Protein AF-A0A059WR50-F1 (afdb_monomer_lite)

pLDDT: mean 90.44, std 9.06, range [46.62, 98.38]

Sequence (202 aa):
MDWLGLARWARTEDEALDALVRYAPRFQESVAPVARSLKLPRSAEDLDVVQRVGGNATTDFGAPAGIIESDRRALSKNDLDAAVSQLRAAWAAFDEATRRVHGKALGPSGPRGGGRSLEKMANHVREADEGYTAAMGGKSKPAGAKWSIVQENFIAAARARNAGELPDVGPRGGERWPALFAMRRSAWHALDHAWELEDRSS

Radius of gyration: 16.92 Å; chains: 1; bounding box: 45×36×44 Å

Secondary structure (DSSP, 8-state):
--STT-----SSHHHHHHHHHHHHHHHHHHTHHHHTTPPPPSSGGG----------HHHHTT---PPPHHHHSPPPHHHHHHHHHHHHHHHHHHHHHHHHHTTSPPPPSSTT--PPPHHHHHHHHHHHHHHHHHHTTPPPPSTT--HHHHHHHHHHHHHHHHTT-S-SB-TTSPBPPPHHHHHHHHHHHHHHHHHHHHHTT-

Foldseek 3Di:
DQQQQQFWDDPDPQVRLVVSLVCQVVSCVLLVVLNVPPDGDNHSVSDDDPDDDDDDPCVVVVADDDDDPVLQAQDDPVVLVSLLSSLVSLLVLLVVLLVVCVPPDFAAPDDPRDDDDSVRLVLVLLVVLLVLLVLLVFDRDDPPDDSVSSSVSLSVSLVCQSVVVGDQADPVGDGGGRSSRSSSSSSNSSNVVSVSSVVRRD

Structure (mmCIF, N/CA/C/O backbone):
data_AF-A0A059WR50-F1
#
_entry.id   AF-A0A059WR50-F1
#
loop_
_atom_site.group_PDB
_atom_site.id
_atom_site.type_symbol
_atom_site.label_atom_id
_atom_site.label_alt_id
_atom_site.label_comp_id
_atom_site.label_asym_id
_atom_site.label_entity_id
_atom_site.label_seq_id
_atom_site.pdbx_PDB_ins_code
_atom_site.Cartn_x
_atom_site.Cartn_y
_atom_site.Cartn_z
_atom_site.occupancy
_atom_site.B_iso_or_equiv
_atom_site.auth_seq_id
_atom_site.auth_comp_id
_atom_site.auth_asym_id
_atom_site.auth_atom_id
_atom_site.pdbx_PDB_model_num
ATOM 1 N N . MET A 1 1 ? -4.439 -1.821 -12.921 1.00 61.75 1 MET A N 1
ATOM 2 C CA . MET A 1 1 ? -4.830 -2.739 -11.830 1.00 61.75 1 MET A CA 1
ATOM 3 C C . MET A 1 1 ? -5.821 -1.972 -10.990 1.00 61.75 1 MET A C 1
ATOM 5 O O . MET A 1 1 ? -5.480 -0.893 -10.514 1.00 61.75 1 MET A O 1
ATOM 9 N N . ASP A 1 2 ? -7.039 -2.482 -10.897 1.00 70.75 2 ASP A N 1
ATOM 10 C CA . ASP A 1 2 ? -8.182 -1.664 -10.480 1.00 70.75 2 ASP A CA 1
ATOM 11 C C . ASP A 1 2 ? -8.393 -1.679 -8.960 1.00 70.75 2 ASP A C 1
ATOM 13 O O . ASP A 1 2 ? -9.062 -0.807 -8.421 1.00 70.75 2 ASP A O 1
ATOM 17 N N . TRP A 1 3 ? -7.755 -2.625 -8.262 1.00 83.00 3 TRP A N 1
ATOM 18 C CA . TRP A 1 3 ? -7.867 -2.829 -6.816 1.00 83.00 3 TRP A CA 1
ATOM 19 C C . TRP A 1 3 ? -6.499 -2.767 -6.122 1.00 83.00 3 TRP A C 1
ATOM 21 O O . TRP A 1 3 ? -6.071 -3.711 -5.455 1.00 83.00 3 TRP A O 1
ATOM 31 N N . LEU A 1 4 ? -5.755 -1.677 -6.316 1.00 90.12 4 LEU A N 1
ATOM 32 C CA . LEU A 1 4 ? -4.416 -1.531 -5.744 1.00 90.12 4 LEU A CA 1
ATOM 33 C C . LEU A 1 4 ? -4.484 -1.497 -4.204 1.00 90.12 4 LEU A C 1
ATOM 35 O O . LEU A 1 4 ? -5.048 -0.582 -3.614 1.00 90.12 4 LEU A O 1
ATOM 39 N N . GLY A 1 5 ? -3.895 -2.508 -3.560 1.00 89.25 5 GLY A N 1
ATOM 40 C CA . GLY A 1 5 ? -3.871 -2.662 -2.100 1.00 89.25 5 GLY A CA 1
ATOM 41 C C . GLY A 1 5 ? -4.906 -3.640 -1.527 1.00 89.25 5 GLY A C 1
ATOM 42 O O . GLY A 1 5 ? -4.768 -4.034 -0.371 1.00 89.25 5 GLY A O 1
ATOM 43 N N . LEU A 1 6 ? -5.887 -4.102 -2.314 1.00 92.81 6 LEU A N 1
ATOM 44 C CA . LEU A 1 6 ? -6.799 -5.165 -1.879 1.00 92.81 6 LEU A CA 1
ATOM 45 C C . LEU A 1 6 ? -6.071 -6.516 -1.905 1.00 92.81 6 LEU A C 1
ATOM 47 O O . LEU A 1 6 ? -5.876 -7.113 -2.961 1.00 92.81 6 LEU A O 1
ATOM 51 N N . ALA A 1 7 ? -5.665 -6.997 -0.733 1.00 91.75 7 ALA A N 1
ATOM 52 C CA . ALA A 1 7 ? -5.112 -8.334 -0.552 1.00 91.75 7 ALA A CA 1
ATOM 53 C C . ALA A 1 7 ? -5.532 -8.900 0.806 1.00 91.75 7 ALA A C 1
ATOM 55 O O . ALA A 1 7 ? -5.674 -8.158 1.782 1.00 91.75 7 ALA A O 1
ATOM 56 N N . ARG A 1 8 ? -5.724 -10.219 0.873 1.00 92.81 8 ARG A N 1
ATOM 57 C CA . ARG A 1 8 ? -6.122 -10.930 2.089 1.00 92.81 8 ARG A CA 1
ATOM 58 C C . ARG A 1 8 ? -5.333 -12.215 2.244 1.00 92.81 8 ARG A C 1
ATOM 60 O O . ARG A 1 8 ? -5.004 -12.873 1.264 1.00 92.81 8 ARG A O 1
ATOM 67 N N . TRP A 1 9 ? -5.058 -12.550 3.497 1.00 90.81 9 TRP A N 1
ATOM 68 C CA . TRP A 1 9 ? -4.427 -13.799 3.890 1.00 90.81 9 TRP A CA 1
ATOM 69 C C . TRP A 1 9 ? -5.440 -14.708 4.583 1.00 90.81 9 TRP A C 1
ATOM 71 O O . TRP A 1 9 ? -6.294 -14.231 5.339 1.00 90.81 9 TRP A O 1
ATOM 81 N N . ALA A 1 10 ? -5.307 -16.007 4.338 1.00 91.56 10 ALA A N 1
ATOM 82 C CA . ALA A 1 10 ? -5.979 -17.074 5.061 1.00 91.56 10 ALA A CA 1
ATOM 83 C C . ALA A 1 10 ? -5.122 -18.351 5.020 1.00 91.56 10 ALA A C 1
ATOM 85 O O . ALA A 1 10 ? -4.024 -18.341 4.458 1.00 91.56 10 ALA A O 1
ATOM 86 N N . ARG A 1 11 ? -5.594 -19.447 5.631 1.00 89.38 11 ARG A N 1
ATOM 87 C CA . ARG A 1 11 ? -4.828 -20.705 5.680 1.00 89.38 11 ARG A CA 1
ATOM 88 C C . ARG A 1 11 ? -4.896 -21.483 4.373 1.00 89.38 11 ARG A C 1
ATOM 90 O O . ARG A 1 11 ? -3.998 -22.277 4.101 1.00 89.38 11 ARG A O 1
ATOM 97 N N . THR A 1 12 ? -5.951 -21.273 3.596 1.00 91.38 12 THR A N 1
ATOM 98 C CA . THR A 1 12 ? -6.169 -21.915 2.300 1.00 91.38 12 THR A CA 1
ATOM 99 C C . THR A 1 12 ? -6.454 -20.873 1.220 1.00 91.38 12 THR A C 1
ATOM 101 O O . THR A 1 12 ? -6.760 -19.717 1.520 1.00 91.38 12 THR A O 1
ATOM 104 N N . GLU A 1 13 ? -6.334 -21.282 -0.045 1.00 92.06 13 GLU A N 1
ATOM 105 C CA . GLU A 1 13 ? -6.675 -20.439 -1.198 1.00 92.06 13 GLU A CA 1
ATOM 106 C C . GLU A 1 13 ? -8.157 -20.037 -1.163 1.00 92.06 13 GLU A C 1
ATOM 108 O O . GLU A 1 13 ? -8.455 -18.846 -1.219 1.00 92.06 13 GLU A O 1
ATOM 113 N N . ASP A 1 14 ? -9.062 -20.997 -0.951 1.00 94.56 14 ASP A N 1
ATOM 114 C CA . ASP A 1 14 ? -10.510 -20.753 -0.877 1.00 94.56 14 ASP A CA 1
ATOM 115 C C . ASP A 1 14 ? -10.868 -19.747 0.226 1.00 94.56 14 ASP A C 1
ATOM 117 O O . ASP A 1 14 ? -11.564 -18.763 -0.017 1.00 94.56 14 ASP A O 1
ATOM 121 N N . GLU A 1 15 ? -10.306 -19.910 1.431 1.00 94.94 15 GLU A N 1
ATOM 122 C CA . GLU A 1 15 ? -10.539 -18.968 2.529 1.00 94.94 15 GLU A CA 1
ATOM 123 C C . GLU A 1 15 ? -9.993 -17.562 2.215 1.00 94.94 15 GLU A C 1
ATOM 125 O O . GLU A 1 15 ? -10.534 -16.558 2.695 1.00 94.94 15 GLU A O 1
ATOM 130 N N . ALA A 1 16 ? -8.906 -17.466 1.439 1.00 93.50 16 ALA A N 1
ATOM 131 C CA . ALA A 1 16 ? -8.320 -16.191 1.041 1.00 93.50 16 ALA A CA 1
ATOM 132 C C . ALA A 1 16 ? -9.189 -15.488 -0.012 1.00 93.50 16 ALA A C 1
ATOM 134 O O . ALA A 1 16 ? -9.390 -14.274 0.090 1.00 93.50 16 ALA A O 1
ATOM 135 N N . LEU A 1 17 ? -9.756 -16.236 -0.964 1.00 95.38 17 LEU A N 1
ATOM 136 C CA . LEU A 1 17 ? -10.732 -15.730 -1.934 1.00 95.38 17 LEU A CA 1
ATOM 137 C C . LEU A 1 17 ? -12.010 -15.253 -1.229 1.00 95.38 17 LEU A C 1
ATOM 139 O O . LEU A 1 17 ? -12.435 -14.114 -1.434 1.00 95.38 17 LEU A O 1
ATOM 143 N N . ASP A 1 18 ? -12.550 -16.039 -0.298 1.00 95.88 18 ASP A N 1
ATOM 144 C CA . ASP A 1 18 ? -13.700 -15.638 0.523 1.00 95.88 18 ASP A CA 1
ATOM 145 C C . ASP A 1 18 ? -13.407 -14.391 1.367 1.00 95.88 18 ASP A C 1
ATOM 147 O O . ASP A 1 18 ? -14.260 -13.519 1.567 1.00 95.88 18 ASP A O 1
ATOM 151 N N . ALA A 1 19 ? -12.190 -14.278 1.904 1.00 94.75 19 ALA A N 1
ATOM 152 C CA . ALA A 1 19 ? -11.768 -13.089 2.631 1.00 94.75 19 ALA A CA 1
ATOM 153 C C . ALA A 1 19 ? -11.675 -11.860 1.715 1.00 94.75 19 ALA A C 1
ATOM 155 O O . ALA A 1 19 ? -12.074 -10.776 2.145 1.00 94.75 19 ALA A O 1
ATOM 156 N N . LEU A 1 20 ? -11.181 -12.006 0.479 1.00 94.50 20 LEU A N 1
ATOM 157 C CA . LEU A 1 20 ? -11.144 -10.922 -0.509 1.00 94.50 20 LEU A CA 1
ATOM 158 C C . LEU A 1 20 ? -12.549 -10.396 -0.800 1.00 94.50 20 LEU A C 1
ATOM 160 O O . LEU A 1 20 ? -12.766 -9.189 -0.705 1.00 94.50 20 LEU A O 1
ATOM 164 N N . VAL A 1 21 ? -13.504 -11.289 -1.073 1.00 95.19 21 VAL A N 1
ATOM 165 C CA . VAL A 1 21 ? -14.909 -10.932 -1.330 1.00 95.19 21 VAL A CA 1
ATOM 166 C C . VAL A 1 21 ? -15.505 -10.181 -0.142 1.00 95.19 21 VAL A C 1
ATOM 168 O O . VAL A 1 21 ? -16.055 -9.093 -0.307 1.00 95.19 21 VAL A O 1
ATOM 171 N N . ARG A 1 22 ? -15.331 -10.703 1.080 1.00 95.06 22 ARG A N 1
ATOM 172 C CA . ARG A 1 22 ? -15.842 -10.059 2.303 1.00 95.06 22 ARG A CA 1
ATOM 173 C C . ARG A 1 22 ? -15.261 -8.668 2.546 1.00 95.06 22 ARG A C 1
ATOM 175 O O . ARG A 1 22 ? -15.964 -7.809 3.072 1.00 95.06 22 ARG A O 1
ATOM 182 N N . TYR A 1 23 ? -13.997 -8.440 2.194 1.00 93.81 23 TYR A N 1
ATOM 183 C CA . TYR A 1 23 ? -13.334 -7.147 2.391 1.00 93.81 23 TYR A CA 1
ATOM 184 C C . TYR A 1 23 ? -13.506 -6.179 1.217 1.00 93.81 23 TYR A C 1
ATOM 186 O O . TYR A 1 23 ? -13.206 -4.996 1.375 1.00 93.81 23 TYR A O 1
ATOM 194 N N . ALA A 1 24 ? -14.016 -6.629 0.069 1.00 92.44 24 ALA A N 1
ATOM 195 C CA . ALA A 1 24 ? -14.179 -5.788 -1.111 1.00 92.44 24 ALA A CA 1
ATOM 196 C C . ALA A 1 24 ? -15.062 -4.541 -0.855 1.00 92.44 24 ALA A C 1
ATOM 198 O O . ALA A 1 24 ? -14.634 -3.448 -1.240 1.00 92.44 24 ALA A O 1
ATOM 199 N N . PRO A 1 25 ? -16.213 -4.622 -0.145 1.00 92.44 25 PRO A N 1
ATOM 200 C CA . PRO A 1 25 ? -16.998 -3.434 0.208 1.00 92.44 25 PRO A CA 1
ATOM 201 C C . PRO A 1 25 ? -16.214 -2.438 1.064 1.00 92.44 25 PRO A C 1
ATOM 203 O O . PRO A 1 25 ? -16.169 -1.250 0.748 1.00 92.44 25 PRO A O 1
ATOM 206 N N . ARG A 1 26 ? -15.512 -2.934 2.091 1.00 93.38 26 ARG A N 1
ATOM 207 C CA . ARG A 1 26 ? -14.688 -2.104 2.981 1.00 93.38 26 ARG A CA 1
ATOM 208 C C . ARG A 1 26 ? -13.559 -1.412 2.217 1.00 93.38 26 ARG A C 1
ATOM 210 O O . ARG A 1 26 ? -13.317 -0.226 2.418 1.00 93.38 26 ARG A O 1
ATOM 217 N N . PHE A 1 27 ? -12.903 -2.126 1.301 1.00 93.56 27 PHE A N 1
ATOM 218 C CA . PHE A 1 27 ? -11.909 -1.548 0.400 1.00 93.56 27 PHE A CA 1
ATOM 219 C C . PHE A 1 27 ? -12.496 -0.416 -0.439 1.00 93.56 27 PHE A C 1
ATOM 221 O O . PHE A 1 27 ? -11.944 0.685 -0.446 1.00 93.56 27 PHE A O 1
ATOM 228 N N . GLN A 1 28 ? -13.633 -0.651 -1.098 1.00 91.81 28 GLN A N 1
ATOM 229 C CA . GLN A 1 28 ? -14.280 0.371 -1.917 1.00 91.81 28 GLN A CA 1
ATOM 230 C C . GLN A 1 28 ? -14.642 1.616 -1.107 1.00 91.81 28 GLN A C 1
ATOM 232 O O . GLN A 1 28 ? -14.482 2.721 -1.616 1.00 91.81 28 GLN A O 1
ATOM 237 N N . GLU A 1 29 ? -15.096 1.464 0.136 1.00 92.38 29 GLU A N 1
ATOM 238 C CA . GLU A 1 29 ? -15.361 2.593 1.031 1.00 92.38 29 GLU A CA 1
ATOM 239 C C . GLU A 1 29 ? -14.080 3.360 1.381 1.00 92.38 29 GLU A C 1
ATOM 241 O O . GLU A 1 29 ? -14.051 4.587 1.252 1.00 92.38 29 GLU A O 1
ATOM 246 N N . SER A 1 30 ? -13.003 2.655 1.752 1.00 93.38 30 SER A N 1
ATOM 247 C CA . SER A 1 30 ? -11.711 3.268 2.095 1.00 93.38 30 SER A CA 1
ATOM 248 C C . SER A 1 30 ? -11.114 4.075 0.937 1.00 93.38 30 SER A C 1
ATOM 250 O O . SER A 1 30 ? -10.554 5.147 1.158 1.00 93.38 30 SER A O 1
ATOM 252 N N . VAL A 1 31 ? -11.262 3.605 -0.305 1.00 90.62 31 VAL A N 1
ATOM 253 C CA . VAL A 1 31 ? -10.718 4.270 -1.505 1.00 90.62 31 VAL A CA 1
ATOM 254 C C . VAL A 1 31 ? -11.801 4.859 -2.418 1.00 90.62 31 VAL A C 1
ATOM 256 O O . VAL A 1 31 ? -11.582 5.081 -3.611 1.00 90.62 31 VAL A O 1
ATOM 259 N N . ALA A 1 32 ? -12.978 5.175 -1.869 1.00 85.69 32 ALA A N 1
ATOM 260 C CA . ALA A 1 32 ? -14.160 5.587 -2.631 1.00 85.69 32 ALA A CA 1
ATOM 261 C C . ALA A 1 32 ? -13.938 6.702 -3.676 1.00 85.69 32 ALA A C 1
ATOM 263 O O . ALA A 1 32 ? -14.540 6.606 -4.747 1.00 85.69 32 ALA A O 1
ATOM 264 N N . PRO A 1 33 ? -13.100 7.740 -3.460 1.00 82.31 33 PRO A N 1
ATOM 265 C CA . PRO A 1 33 ? -12.871 8.772 -4.477 1.00 82.31 33 PRO A CA 1
ATOM 266 C C . PRO A 1 33 ? -12.380 8.228 -5.825 1.00 82.31 33 PRO A C 1
ATOM 268 O O . PRO A 1 33 ? -12.634 8.845 -6.855 1.00 82.31 33 PRO A O 1
ATOM 271 N N . VAL A 1 34 ? -11.706 7.075 -5.819 1.00 85.62 34 VAL A N 1
ATOM 272 C CA . VAL A 1 34 ? -11.098 6.449 -7.003 1.00 85.62 34 VAL A CA 1
ATOM 273 C C . VAL A 1 34 ? -11.684 5.073 -7.333 1.00 85.62 34 VAL A C 1
ATOM 275 O O . VAL A 1 34 ? -11.435 4.560 -8.417 1.00 85.62 34 VAL A O 1
ATOM 278 N N . ALA A 1 35 ? -12.479 4.491 -6.429 1.00 78.56 35 ALA A N 1
ATOM 279 C CA . ALA A 1 35 ? -12.988 3.122 -6.536 1.00 78.56 35 ALA A CA 1
ATOM 280 C C . ALA A 1 35 ? -14.515 3.002 -6.699 1.00 78.56 35 ALA A C 1
ATOM 282 O O . ALA A 1 35 ? -15.038 1.895 -6.784 1.00 78.56 35 ALA A O 1
ATOM 283 N N . ARG A 1 36 ? -15.263 4.113 -6.753 1.00 75.69 36 ARG A N 1
ATOM 284 C CA . ARG A 1 36 ? -16.744 4.094 -6.826 1.00 75.69 36 ARG A CA 1
ATOM 285 C C . ARG A 1 36 ? -17.323 3.340 -8.024 1.00 75.69 36 ARG A C 1
ATOM 287 O O . ARG A 1 36 ? -18.448 2.861 -7.937 1.00 75.69 36 ARG A O 1
ATOM 294 N N . SER A 1 37 ? -16.598 3.283 -9.137 1.00 77.56 37 SER A N 1
ATOM 295 C CA . SER A 1 37 ? -17.023 2.584 -10.355 1.00 77.56 37 SER A CA 1
ATOM 296 C C . SER A 1 37 ? -16.589 1.119 -10.399 1.00 77.56 37 SER A C 1
ATOM 298 O O . SER A 1 37 ? -16.936 0.421 -11.354 1.00 77.56 37 SER A O 1
ATOM 300 N N . LEU A 1 38 ? -15.827 0.646 -9.407 1.00 79.56 38 LEU A N 1
ATOM 301 C CA . LEU A 1 38 ? -15.369 -0.735 -9.376 1.00 79.56 38 LEU A CA 1
ATOM 302 C C . LEU A 1 38 ? -16.547 -1.668 -9.132 1.00 79.56 38 LEU A C 1
ATOM 304 O O . LEU A 1 38 ? -17.383 -1.447 -8.257 1.00 79.56 38 LEU A O 1
ATOM 308 N N . LYS A 1 39 ? -16.596 -2.745 -9.912 1.00 85.31 39 LYS A N 1
ATOM 309 C CA . LYS A 1 39 ? -17.515 -3.846 -9.650 1.00 85.31 39 LYS A CA 1
ATOM 310 C C . LYS A 1 39 ? -16.875 -4.738 -8.602 1.00 85.31 39 LYS A C 1
ATOM 312 O O . LYS A 1 39 ? -15.804 -5.290 -8.842 1.00 85.31 39 LYS A O 1
ATOM 317 N N . LEU A 1 40 ? -17.518 -4.852 -7.447 1.00 85.81 40 LEU A N 1
ATOM 318 C CA . LEU A 1 40 ? -17.058 -5.759 -6.405 1.00 85.81 40 LEU A CA 1
ATOM 319 C C . LEU A 1 40 ? -17.464 -7.195 -6.736 1.00 85.81 40 LEU A C 1
ATOM 321 O O . LEU A 1 40 ? -18.597 -7.405 -7.186 1.00 85.81 40 LEU A O 1
ATOM 325 N N . PRO A 1 41 ? -16.577 -8.174 -6.495 1.00 89.62 41 PRO A N 1
ATOM 326 C CA . PRO A 1 41 ? -16.974 -9.573 -6.511 1.00 89.62 41 PRO A CA 1
ATOM 327 C C . PRO A 1 41 ? -18.020 -9.797 -5.410 1.00 89.62 41 PRO A C 1
ATOM 329 O O . PRO A 1 41 ? -17.923 -9.219 -4.324 1.00 89.62 41 PRO A O 1
ATOM 332 N N . ARG A 1 42 ? -19.040 -10.609 -5.690 1.00 90.50 42 ARG A N 1
ATOM 333 C CA . ARG A 1 42 ? -20.089 -10.963 -4.719 1.00 90.50 42 ARG A CA 1
ATOM 334 C C . ARG A 1 42 ? -19.844 -12.330 -4.091 1.00 90.50 42 ARG A C 1
ATOM 336 O O . ARG A 1 42 ? -20.411 -12.622 -3.043 1.00 90.50 42 ARG A O 1
ATOM 343 N N . SER A 1 43 ? -19.018 -13.143 -4.735 1.00 94.69 43 SER A N 1
ATOM 344 C CA . SER A 1 43 ? -18.706 -14.517 -4.366 1.00 94.69 43 SER A CA 1
ATOM 345 C C . SER A 1 43 ? -17.315 -14.902 -4.876 1.00 94.69 43 SER A C 1
ATOM 347 O O . SER A 1 43 ? -16.749 -14.194 -5.716 1.00 94.69 43 SER A O 1
ATOM 349 N N . ALA A 1 44 ? -16.737 -15.985 -4.350 1.00 93.12 44 ALA A N 1
ATOM 350 C CA . ALA A 1 44 ? -15.423 -16.455 -4.790 1.00 93.12 44 ALA A CA 1
ATOM 351 C C . ALA A 1 44 ? -15.455 -16.913 -6.259 1.00 93.12 44 ALA A C 1
ATOM 353 O O . ALA A 1 44 ? -14.464 -16.782 -6.968 1.00 93.12 44 ALA A O 1
ATOM 354 N N . GLU A 1 45 ? -16.615 -17.355 -6.742 1.00 92.94 45 GLU A N 1
ATOM 355 C CA . GLU A 1 45 ? -16.870 -17.744 -8.128 1.00 92.94 45 GLU A CA 1
ATOM 356 C C . GLU A 1 45 ? -16.826 -16.560 -9.110 1.00 92.94 45 GLU A C 1
ATOM 358 O O . GLU A 1 45 ? -16.661 -16.767 -10.311 1.00 92.94 45 GLU A O 1
ATOM 363 N N . ASP A 1 46 ? -16.945 -15.318 -8.622 1.00 92.44 46 ASP A N 1
ATOM 364 C CA . ASP A 1 46 ? -16.767 -14.111 -9.441 1.00 92.44 46 ASP A CA 1
ATOM 365 C C . ASP A 1 46 ? -15.278 -13.765 -9.666 1.00 92.44 46 ASP A C 1
ATOM 367 O O . ASP A 1 46 ? -14.968 -12.819 -10.397 1.00 92.44 46 ASP A O 1
ATOM 371 N N . LEU A 1 47 ? -14.354 -14.478 -9.011 1.00 93.06 47 LEU A N 1
ATOM 372 C CA . LEU A 1 47 ? -12.913 -14.244 -9.087 1.00 93.06 47 LEU A CA 1
ATOM 373 C C . LEU A 1 47 ? -12.239 -15.257 -10.016 1.00 93.06 47 LEU A C 1
ATOM 375 O O . LEU A 1 47 ? -12.459 -16.460 -9.919 1.00 93.06 47 LEU A O 1
ATOM 379 N N . ASP A 1 48 ? -11.344 -14.762 -10.870 1.00 92.31 48 ASP A N 1
ATOM 380 C CA . ASP A 1 48 ? -10.466 -15.596 -11.690 1.00 92.31 48 ASP A CA 1
ATOM 381 C C . ASP A 1 48 ? -9.030 -15.562 -11.145 1.00 92.31 48 ASP A C 1
ATOM 383 O O . ASP A 1 48 ? -8.426 -14.494 -10.979 1.00 92.31 48 ASP A O 1
ATOM 387 N N . VAL A 1 49 ? -8.467 -16.740 -10.865 1.00 92.38 49 VAL A N 1
ATOM 388 C CA . VAL A 1 49 ? -7.080 -16.881 -10.405 1.00 92.38 49 VAL A CA 1
ATOM 389 C C . VAL A 1 49 ? -6.152 -16.897 -11.616 1.00 92.38 49 VAL A C 1
ATOM 391 O O . VAL A 1 49 ? -5.787 -17.944 -12.146 1.00 92.38 49 VAL A O 1
ATOM 394 N N . VAL A 1 50 ? -5.707 -15.706 -12.014 1.00 92.00 50 VAL A N 1
ATOM 395 C CA . VAL A 1 50 ? -4.855 -15.517 -13.201 1.00 92.00 50 VAL A CA 1
ATOM 396 C C . VAL A 1 50 ? -3.391 -15.927 -12.999 1.00 92.00 50 VAL A C 1
ATOM 398 O O . VAL A 1 50 ? -2.670 -16.153 -13.969 1.00 92.00 50 VAL A O 1
ATOM 401 N N . GLN A 1 51 ? -2.915 -15.994 -11.751 1.00 91.25 51 GLN A N 1
ATOM 402 C CA . GLN A 1 51 ? -1.534 -16.356 -11.432 1.00 91.25 51 GLN A CA 1
ATOM 403 C C . GLN A 1 51 ? -1.411 -16.893 -10.001 1.00 91.25 51 GLN A C 1
ATOM 405 O O . GLN A 1 51 ? -2.016 -16.356 -9.076 1.00 91.25 51 GLN A O 1
ATOM 410 N N . ARG A 1 52 ? -0.553 -17.904 -9.811 1.00 91.75 52 ARG A N 1
ATOM 411 C CA . ARG A 1 52 ? -0.097 -18.385 -8.497 1.00 91.75 52 ARG A CA 1
ATOM 412 C C . ARG A 1 52 ? 1.406 -18.164 -8.369 1.00 91.75 52 ARG A C 1
ATOM 414 O O . ARG A 1 52 ? 2.152 -18.441 -9.307 1.00 91.75 52 ARG A O 1
ATOM 421 N N . VAL A 1 53 ? 1.849 -17.659 -7.222 1.00 91.38 53 VAL A N 1
ATOM 422 C CA . VAL A 1 53 ? 3.268 -17.424 -6.917 1.00 91.38 53 VAL A CA 1
ATOM 423 C C . VAL A 1 53 ? 3.598 -18.073 -5.581 1.00 91.38 53 VAL A C 1
ATOM 425 O O . VAL A 1 53 ? 2.778 -18.058 -4.666 1.00 91.38 53 VAL A O 1
ATOM 428 N N . GLY A 1 54 ? 4.793 -18.658 -5.478 1.00 89.75 54 GLY A N 1
ATOM 429 C CA . GLY A 1 54 ? 5.265 -19.269 -4.240 1.00 89.75 54 GLY A CA 1
ATOM 430 C C . GLY A 1 54 ? 5.327 -18.257 -3.096 1.00 89.75 54 GLY A C 1
ATOM 431 O O . GLY A 1 54 ? 5.835 -17.145 -3.261 1.00 89.75 54 GLY A O 1
ATOM 432 N N . GLY A 1 55 ? 4.807 -18.656 -1.936 1.00 87.06 55 GLY A N 1
ATOM 433 C CA . GLY A 1 55 ? 4.929 -17.891 -0.703 1.00 87.06 55 GLY A CA 1
ATOM 434 C C . GLY A 1 55 ? 6.362 -17.858 -0.165 1.00 87.06 55 GLY A C 1
ATOM 435 O O . GLY A 1 55 ? 7.250 -18.588 -0.608 1.00 87.06 55 GLY A O 1
ATOM 436 N N . ASN A 1 56 ? 6.586 -16.994 0.814 1.00 89.75 56 ASN A N 1
ATOM 437 C CA . ASN A 1 56 ? 7.801 -16.911 1.608 1.00 89.75 56 ASN A CA 1
ATOM 438 C C . ASN A 1 56 ? 7.445 -16.607 3.073 1.00 89.75 56 ASN A C 1
ATOM 440 O O . ASN A 1 56 ? 6.288 -16.363 3.407 1.00 89.75 56 ASN A O 1
ATOM 444 N N . ALA A 1 57 ? 8.452 -16.522 3.944 1.00 90.31 57 ALA A N 1
ATOM 445 C CA . ALA A 1 57 ? 8.222 -16.212 5.355 1.00 90.31 57 ALA A CA 1
ATOM 446 C C . ALA A 1 57 ? 7.392 -14.928 5.572 1.00 90.31 57 ALA A C 1
ATOM 448 O O . ALA A 1 57 ? 6.643 -14.836 6.533 1.00 90.31 57 ALA A O 1
ATOM 449 N N . THR A 1 58 ? 7.481 -13.927 4.686 1.00 88.69 58 THR A N 1
ATOM 450 C CA . THR A 1 58 ? 6.659 -12.707 4.775 1.00 88.69 58 THR A CA 1
ATOM 451 C C . THR A 1 58 ? 5.190 -12.959 4.417 1.00 88.69 58 THR A C 1
ATOM 453 O O . THR A 1 58 ? 4.315 -12.394 5.074 1.00 88.69 58 THR A O 1
ATOM 456 N N . THR A 1 59 ? 4.896 -13.819 3.437 1.00 87.19 59 THR A N 1
ATOM 457 C CA . THR A 1 59 ? 3.507 -14.220 3.148 1.00 87.19 59 THR A CA 1
ATOM 458 C C . THR A 1 59 ? 2.921 -15.103 4.241 1.00 87.19 59 THR A C 1
ATOM 460 O O . THR A 1 59 ? 1.719 -15.027 4.475 1.00 87.19 59 THR A O 1
ATOM 463 N N . ASP A 1 60 ? 3.745 -15.873 4.958 1.00 85.69 60 ASP A N 1
ATOM 464 C CA . ASP A 1 60 ? 3.299 -16.657 6.122 1.00 85.69 60 ASP A CA 1
ATOM 465 C C . ASP A 1 60 ? 2.815 -15.750 7.268 1.00 85.69 60 ASP A C 1
ATOM 467 O O . ASP A 1 60 ? 1.929 -16.125 8.033 1.00 85.69 60 ASP A O 1
ATOM 471 N N . PHE A 1 61 ? 3.344 -14.522 7.344 1.00 84.12 61 PHE A N 1
ATOM 472 C CA . PHE A 1 61 ? 2.856 -13.456 8.230 1.00 84.12 61 PHE A CA 1
ATOM 473 C C . PHE A 1 61 ? 1.697 -12.635 7.635 1.00 84.12 61 PHE A C 1
ATOM 475 O O . PHE A 1 61 ? 1.300 -11.628 8.218 1.00 84.12 61 PHE A O 1
ATOM 482 N N . GLY A 1 62 ? 1.153 -13.028 6.481 1.00 86.00 62 GLY A N 1
ATOM 483 C CA . GLY A 1 62 ? -0.006 -12.393 5.852 1.00 86.00 62 GLY A CA 1
ATOM 484 C C . GLY A 1 62 ? 0.285 -11.170 4.984 1.00 86.00 62 GLY A C 1
ATOM 485 O O . GLY A 1 62 ? -0.645 -10.573 4.446 1.00 86.00 62 GLY A O 1
ATOM 486 N N . ALA A 1 63 ? 1.554 -10.808 4.790 1.00 89.56 63 ALA A N 1
ATOM 487 C CA . ALA A 1 63 ? 1.937 -9.681 3.948 1.00 89.56 63 ALA A CA 1
ATOM 488 C C . ALA A 1 63 ? 2.187 -10.109 2.483 1.00 89.56 63 ALA A C 1
ATOM 490 O O . ALA A 1 63 ? 2.977 -11.025 2.240 1.00 89.56 63 ALA A O 1
ATOM 491 N N . PRO A 1 64 ? 1.600 -9.429 1.475 1.00 89.88 64 PRO A N 1
ATOM 492 C CA . PRO A 1 64 ? 1.773 -9.785 0.066 1.00 89.88 64 PRO A CA 1
ATOM 493 C C . PRO A 1 64 ? 3.191 -9.451 -0.428 1.00 89.88 64 PRO A C 1
ATOM 495 O O . PRO A 1 64 ? 3.477 -8.313 -0.805 1.00 89.88 64 PRO A O 1
ATOM 498 N N . ALA A 1 65 ? 4.081 -10.448 -0.432 1.00 89.75 65 ALA A N 1
ATOM 499 C CA . ALA A 1 65 ? 5.514 -10.261 -0.686 1.00 89.75 65 ALA A CA 1
ATOM 500 C C . ALA A 1 65 ? 6.030 -10.796 -2.033 1.00 89.75 65 ALA A C 1
ATOM 502 O O . ALA A 1 65 ? 7.139 -10.446 -2.428 1.00 89.75 65 ALA A O 1
ATOM 503 N N . GLY A 1 66 ? 5.273 -11.639 -2.738 1.00 90.75 66 GLY A N 1
ATOM 504 C CA . GLY A 1 66 ? 5.705 -12.175 -4.034 1.00 90.75 66 GLY A CA 1
ATOM 505 C C . GLY A 1 66 ? 5.553 -11.134 -5.139 1.00 90.75 66 GLY A C 1
ATOM 506 O O . GLY A 1 66 ? 4.449 -10.634 -5.307 1.00 90.75 66 GLY A O 1
ATOM 507 N N . ILE A 1 67 ? 6.621 -10.805 -5.874 1.00 91.94 67 ILE A N 1
ATOM 508 C CA . ILE A 1 67 ? 6.569 -9.959 -7.081 1.00 91.94 67 ILE A CA 1
ATOM 509 C C . ILE A 1 67 ? 5.975 -10.794 -8.219 1.00 91.94 67 ILE A C 1
ATOM 511 O O . ILE A 1 67 ? 6.514 -11.853 -8.544 1.00 91.94 67 ILE A O 1
ATOM 515 N N . ILE A 1 68 ? 4.877 -10.328 -8.814 1.00 90.75 68 ILE A N 1
ATOM 516 C CA . ILE A 1 68 ? 4.198 -11.025 -9.915 1.00 90.75 68 ILE A CA 1
ATOM 517 C C . ILE A 1 68 ? 4.650 -10.471 -11.268 1.00 90.75 68 ILE A C 1
ATOM 519 O O . ILE A 1 68 ? 5.201 -9.374 -11.346 1.00 90.75 68 ILE A O 1
ATOM 523 N N . GLU A 1 69 ? 4.410 -11.203 -12.355 1.00 89.88 69 GLU A N 1
ATOM 524 C CA . GLU A 1 69 ? 4.941 -10.823 -13.675 1.00 89.88 69 GLU A CA 1
ATOM 525 C C . GLU A 1 69 ? 4.409 -9.458 -14.132 1.00 89.88 69 GLU A C 1
ATOM 527 O O . GLU A 1 69 ? 5.144 -8.616 -14.647 1.00 89.88 69 GLU A O 1
ATOM 532 N N . SER A 1 70 ? 3.135 -9.175 -13.848 1.00 89.19 70 SER A N 1
ATOM 533 C CA . SER A 1 70 ? 2.543 -7.879 -14.170 1.00 89.19 70 SER A CA 1
ATOM 534 C C . SER A 1 70 ? 3.156 -6.709 -13.400 1.00 89.19 70 SER A C 1
ATOM 536 O O . SER A 1 70 ? 3.042 -5.585 -13.880 1.00 89.19 70 SER A O 1
ATOM 538 N N . ASP A 1 71 ? 3.804 -6.941 -12.249 1.00 93.38 71 ASP A N 1
ATOM 539 C CA . ASP A 1 71 ? 4.474 -5.876 -11.491 1.00 93.38 71 ASP A CA 1
ATOM 540 C C . ASP A 1 71 ? 5.708 -5.340 -12.222 1.00 93.38 71 ASP A C 1
ATOM 542 O O . ASP A 1 71 ? 6.082 -4.185 -12.022 1.00 93.38 71 ASP A O 1
ATOM 546 N N . ARG A 1 72 ? 6.356 -6.182 -13.037 1.00 92.44 72 ARG A N 1
ATOM 547 C CA . ARG A 1 72 ? 7.633 -5.885 -13.703 1.00 92.44 72 ARG A CA 1
ATOM 548 C C . ARG A 1 72 ? 7.468 -4.998 -14.932 1.00 92.44 72 ARG A C 1
ATOM 550 O O . ARG A 1 72 ? 8.432 -4.386 -15.382 1.00 92.44 72 ARG A O 1
ATOM 557 N N . ARG A 1 73 ? 6.256 -4.929 -15.481 1.00 90.94 73 ARG A N 1
ATOM 558 C CA . ARG A 1 73 ? 5.971 -4.160 -16.693 1.00 90.94 73 ARG A CA 1
ATOM 559 C C . ARG A 1 73 ? 5.903 -2.670 -16.379 1.00 90.94 73 ARG A C 1
ATOM 561 O O . ARG A 1 73 ? 5.215 -2.260 -15.447 1.00 90.94 73 ARG A O 1
ATOM 568 N N . ALA A 1 74 ? 6.568 -1.866 -17.206 1.00 93.69 74 ALA A N 1
ATOM 569 C CA . ALA A 1 74 ? 6.401 -0.422 -17.174 1.00 93.69 74 ALA A CA 1
ATOM 570 C C . ALA A 1 74 ? 4.945 -0.061 -17.499 1.00 93.69 74 ALA A C 1
ATOM 572 O O . ALA A 1 74 ? 4.364 -0.542 -18.475 1.00 93.69 74 ALA A O 1
ATOM 573 N N . LEU A 1 75 ? 4.355 0.782 -16.661 1.00 95.50 75 LEU A N 1
ATOM 574 C CA . LEU A 1 75 ? 3.015 1.313 -16.845 1.00 95.50 75 LEU A CA 1
ATOM 575 C C . LEU A 1 75 ? 3.032 2.455 -17.857 1.00 95.50 75 LEU A C 1
ATOM 577 O O . LEU A 1 75 ? 3.978 3.249 -17.900 1.00 95.50 75 LEU A O 1
ATOM 581 N N . SER A 1 76 ? 1.939 2.587 -18.610 1.00 96.12 76 SER A N 1
ATOM 582 C CA . SER A 1 76 ? 1.673 3.816 -19.355 1.00 96.12 76 SER A CA 1
ATOM 583 C C . SER A 1 76 ? 1.550 4.999 -18.386 1.00 96.12 76 SER A C 1
ATOM 585 O O . SER A 1 76 ? 1.272 4.826 -17.196 1.00 96.12 76 SER A O 1
ATOM 587 N N . LYS A 1 77 ? 1.711 6.229 -18.887 1.00 95.31 77 LYS A N 1
ATOM 588 C CA . LYS A 1 77 ? 1.535 7.431 -18.057 1.00 95.31 77 LYS A CA 1
ATOM 589 C C . LYS A 1 77 ? 0.163 7.451 -17.366 1.00 95.31 77 LYS A C 1
ATOM 591 O O . LYS A 1 77 ? 0.088 7.769 -16.183 1.00 95.31 77 LYS A O 1
ATOM 596 N N . ASN A 1 78 ? -0.897 7.090 -18.090 1.00 95.12 78 ASN A N 1
ATOM 597 C CA . ASN A 1 78 ? -2.261 7.090 -17.560 1.00 95.12 78 ASN A CA 1
ATOM 598 C C . ASN A 1 78 ? -2.441 6.024 -16.472 1.00 95.12 78 ASN A C 1
ATOM 600 O O . ASN A 1 78 ? -2.997 6.325 -15.418 1.00 95.12 78 ASN A O 1
ATOM 604 N N . ASP A 1 79 ? -1.917 4.814 -16.685 1.00 94.62 79 ASP A N 1
ATOM 605 C CA . ASP A 1 79 ? -2.006 3.735 -15.693 1.00 94.62 79 ASP A CA 1
ATOM 606 C C . ASP A 1 79 ? -1.192 4.050 -14.436 1.00 94.62 79 ASP A C 1
ATOM 608 O O . ASP A 1 79 ? -1.621 3.756 -13.320 1.00 94.62 79 ASP A O 1
ATOM 612 N N . LEU A 1 80 ? -0.029 4.686 -14.600 1.00 96.12 80 LEU A N 1
ATOM 613 C CA . LEU A 1 80 ? 0.795 5.143 -13.487 1.00 96.12 80 LEU A CA 1
ATOM 614 C C . LEU A 1 80 ? 0.091 6.243 -12.685 1.00 96.12 80 LEU A C 1
ATOM 616 O O . LEU A 1 80 ? 0.076 6.189 -11.458 1.00 96.12 80 LEU A O 1
ATOM 620 N N . ASP A 1 81 ? -0.516 7.225 -13.355 1.00 95.44 81 ASP A N 1
ATOM 621 C CA . ASP A 1 81 ? -1.272 8.292 -12.692 1.00 95.44 81 ASP A CA 1
ATOM 622 C C . ASP A 1 81 ? -2.503 7.732 -11.951 1.00 95.44 81 ASP A C 1
ATOM 624 O O . ASP A 1 81 ? -2.798 8.155 -10.827 1.00 95.44 81 ASP A O 1
ATOM 628 N N . ALA A 1 82 ? -3.172 6.723 -12.518 1.00 93.88 82 ALA A N 1
ATOM 629 C CA . ALA A 1 82 ? -4.256 6.002 -11.857 1.00 93.88 82 ALA A CA 1
ATOM 630 C C . ALA A 1 82 ? -3.765 5.216 -10.627 1.00 93.88 82 ALA A C 1
ATOM 632 O O . ALA A 1 82 ? -4.374 5.307 -9.560 1.00 93.88 82 ALA A O 1
ATOM 633 N N . ALA A 1 83 ? -2.641 4.499 -10.731 1.00 95.19 83 ALA A N 1
ATOM 634 C CA . ALA A 1 83 ? -2.041 3.769 -9.613 1.00 95.19 83 ALA A CA 1
ATOM 635 C C . ALA A 1 83 ? -1.605 4.708 -8.474 1.00 95.19 83 ALA A C 1
ATOM 637 O O . ALA A 1 83 ? -1.870 4.429 -7.305 1.00 95.19 83 ALA A O 1
ATOM 638 N N . VAL A 1 84 ? -1.009 5.859 -8.805 1.00 96.88 84 VAL A N 1
ATOM 639 C CA . VAL A 1 84 ? -0.654 6.900 -7.825 1.00 96.88 84 VAL A CA 1
ATOM 640 C C . VAL A 1 84 ? -1.902 7.463 -7.145 1.00 96.88 84 VAL A C 1
ATOM 642 O O . VAL A 1 84 ? -1.888 7.691 -5.937 1.00 96.88 84 VAL A O 1
ATOM 645 N N . SER A 1 85 ? -2.989 7.667 -7.890 1.00 95.81 85 SER A N 1
ATOM 646 C CA . SER A 1 85 ? -4.260 8.137 -7.325 1.00 95.81 85 SER A CA 1
ATOM 647 C C . SER A 1 85 ? -4.853 7.121 -6.339 1.00 95.81 85 SER A C 1
ATOM 649 O O . SER A 1 85 ? -5.296 7.510 -5.260 1.00 95.81 85 SER A O 1
ATOM 651 N N . GLN A 1 86 ? -4.786 5.823 -6.657 1.00 95.00 86 GLN A N 1
ATOM 652 C CA . GLN A 1 86 ? -5.194 4.746 -5.746 1.00 95.00 86 GLN A CA 1
ATOM 653 C C . GLN A 1 86 ? -4.323 4.666 -4.489 1.00 95.00 86 GLN A C 1
ATOM 655 O O . GLN A 1 86 ? -4.855 4.600 -3.383 1.00 95.00 86 GLN A O 1
ATOM 660 N N . LEU A 1 87 ? -2.999 4.759 -4.632 1.00 97.56 87 LEU A N 1
ATOM 661 C CA . LEU A 1 87 ? -2.081 4.779 -3.492 1.00 97.56 87 LEU A CA 1
ATOM 662 C C . LEU A 1 87 ? -2.361 5.961 -2.552 1.00 97.56 87 LEU A C 1
ATOM 664 O O . LEU A 1 87 ? -2.428 5.791 -1.337 1.00 97.56 87 LEU A O 1
ATOM 668 N N . ARG A 1 88 ? -2.591 7.157 -3.108 1.00 97.75 88 ARG A N 1
ATOM 669 C CA . ARG A 1 88 ? -2.959 8.336 -2.311 1.00 97.75 88 ARG A CA 1
ATOM 670 C C . ARG A 1 88 ? -4.273 8.140 -1.562 1.00 97.75 88 ARG A C 1
ATOM 672 O O . ARG A 1 88 ? -4.370 8.575 -0.420 1.00 97.75 88 ARG A O 1
ATOM 679 N N . ALA A 1 89 ? -5.261 7.490 -2.176 1.00 96.81 89 ALA A N 1
ATOM 680 C CA . ALA A 1 89 ? -6.519 7.175 -1.506 1.00 96.81 89 ALA A CA 1
ATOM 681 C C . ALA A 1 89 ? -6.311 6.192 -0.338 1.00 96.81 89 ALA A C 1
ATOM 683 O O . ALA A 1 89 ? -6.869 6.406 0.734 1.00 96.81 89 ALA A O 1
ATOM 684 N N . ALA A 1 90 ? -5.460 5.176 -0.509 1.00 97.56 90 ALA A N 1
ATOM 685 C CA . ALA A 1 90 ? -5.102 4.243 0.561 1.00 97.56 90 ALA A CA 1
ATOM 686 C C . ALA A 1 90 ? -4.407 4.946 1.742 1.00 97.56 90 ALA A C 1
ATOM 688 O O . ALA A 1 90 ? -4.787 4.741 2.895 1.00 97.56 90 ALA A O 1
ATOM 689 N N . TRP A 1 91 ? -3.441 5.832 1.476 1.00 98.31 91 TRP A N 1
ATOM 690 C CA . TRP A 1 91 ? -2.821 6.639 2.533 1.00 98.31 91 TRP A CA 1
ATOM 691 C C . TRP A 1 91 ? -3.809 7.596 3.206 1.00 98.31 91 TRP A C 1
ATOM 693 O O . TRP A 1 91 ? -3.786 7.727 4.425 1.00 98.31 91 TRP A O 1
ATOM 703 N N . ALA A 1 92 ? -4.706 8.226 2.443 1.00 97.75 92 ALA A N 1
ATOM 704 C CA . ALA A 1 92 ? -5.728 9.105 3.005 1.00 97.75 92 ALA A CA 1
ATOM 705 C C . ALA A 1 92 ? -6.702 8.347 3.924 1.00 97.75 92 ALA A C 1
ATOM 707 O O . ALA A 1 92 ? -7.116 8.889 4.947 1.00 97.75 92 ALA A O 1
ATOM 708 N N . ALA A 1 93 ? -7.035 7.092 3.602 1.00 97.19 93 ALA A N 1
ATOM 709 C CA . ALA A 1 93 ? -7.823 6.231 4.482 1.00 97.19 93 ALA A CA 1
ATOM 710 C C . ALA A 1 93 ? -7.097 5.961 5.811 1.00 97.19 93 ALA A C 1
ATOM 712 O O . ALA A 1 93 ? -7.711 6.032 6.874 1.00 97.19 93 ALA A O 1
ATOM 713 N N . PHE A 1 94 ? -5.783 5.722 5.767 1.00 97.75 94 PHE A N 1
ATOM 714 C CA . PHE A 1 94 ? -4.961 5.566 6.969 1.00 97.75 94 PHE A CA 1
ATOM 715 C C . PHE A 1 94 ? -4.874 6.849 7.810 1.00 97.75 94 PHE A C 1
ATOM 717 O O . PHE A 1 94 ? -5.019 6.796 9.036 1.00 97.75 94 PHE A O 1
ATOM 724 N N . ASP A 1 95 ? -4.686 8.004 7.170 1.00 97.25 95 ASP A N 1
ATOM 725 C CA . ASP A 1 95 ? -4.660 9.306 7.847 1.00 97.25 95 ASP A CA 1
ATOM 726 C C . ASP A 1 95 ? -6.011 9.602 8.523 1.00 97.25 95 ASP A C 1
ATOM 728 O O . ASP A 1 95 ? -6.067 10.049 9.673 1.00 97.25 95 ASP A O 1
ATOM 732 N N . GLU A 1 96 ? -7.115 9.297 7.836 1.00 96.50 96 GLU A N 1
ATOM 733 C CA . GLU A 1 96 ? -8.469 9.449 8.363 1.00 96.50 96 GLU A CA 1
ATOM 734 C C . GLU A 1 96 ? -8.734 8.517 9.548 1.00 96.50 96 GLU A C 1
ATOM 736 O O . GLU A 1 96 ? -9.248 8.968 10.576 1.00 96.50 96 GLU A O 1
ATOM 741 N N . ALA A 1 97 ? -8.348 7.243 9.438 1.00 95.69 97 ALA A N 1
ATOM 742 C CA . ALA A 1 97 ? -8.430 6.296 10.542 1.00 95.69 97 ALA A CA 1
ATOM 743 C C . ALA A 1 97 ? -7.648 6.838 11.743 1.00 95.69 97 ALA A C 1
ATOM 745 O O . ALA A 1 97 ? -8.239 7.055 12.797 1.00 95.69 97 ALA A O 1
ATOM 746 N N . THR A 1 98 ? -6.373 7.197 11.557 1.00 95.06 98 THR A N 1
ATOM 747 C CA . THR A 1 98 ? -5.501 7.777 12.595 1.00 95.06 98 THR A CA 1
ATOM 748 C C . THR A 1 98 ? -6.151 8.970 13.301 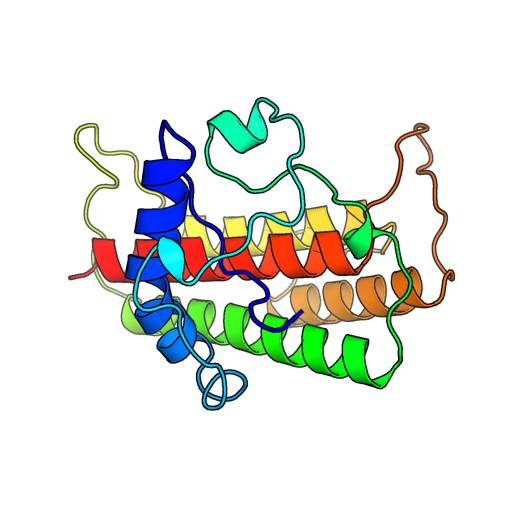1.00 95.06 98 THR A C 1
ATOM 750 O O . THR A 1 98 ? -6.152 9.046 14.533 1.00 95.06 98 THR A O 1
ATOM 753 N N . ARG A 1 99 ? -6.765 9.883 12.540 1.00 94.94 99 ARG A N 1
ATOM 754 C CA . ARG A 1 99 ? -7.470 11.057 13.071 1.00 94.94 99 ARG A CA 1
ATOM 755 C C . ARG A 1 99 ? -8.686 10.679 13.919 1.00 94.94 99 ARG A C 1
ATOM 757 O O . ARG A 1 99 ? -8.903 11.292 14.962 1.00 94.94 99 ARG A O 1
ATOM 764 N N . ARG A 1 100 ? -9.469 9.674 13.511 1.00 92.50 100 ARG A N 1
ATOM 765 C CA . ARG A 1 100 ? -10.664 9.201 14.243 1.00 92.50 100 ARG A CA 1
ATOM 766 C C . ARG A 1 100 ? -10.338 8.524 15.570 1.00 92.50 100 ARG A C 1
ATOM 768 O O . ARG A 1 100 ? -11.161 8.562 16.489 1.00 92.50 100 ARG A O 1
ATOM 775 N N . VAL A 1 101 ? -9.173 7.887 15.666 1.00 89.69 101 VAL A N 1
ATOM 776 C CA . VAL A 1 101 ? -8.701 7.216 16.890 1.00 89.69 101 VAL A CA 1
ATOM 777 C C . VAL A 1 101 ? -7.850 8.087 17.792 1.00 89.69 101 VAL A C 1
ATOM 779 O O . VAL A 1 101 ? -7.560 7.683 18.917 1.00 89.69 101 VAL A O 1
ATOM 782 N N . HIS A 1 102 ? -7.449 9.272 17.343 1.00 88.19 102 HIS A N 1
ATOM 783 C CA . HIS A 1 102 ? -6.621 10.159 18.142 1.00 88.19 102 HIS A CA 1
ATOM 784 C C . HIS A 1 102 ? -7.260 10.440 19.514 1.00 88.19 102 HIS A C 1
ATOM 786 O O . HIS A 1 102 ? -8.407 10.871 19.611 1.00 88.19 102 HIS A O 1
ATOM 792 N N . GLY A 1 103 ? -6.504 10.187 20.586 1.00 82.19 103 GLY A N 1
ATOM 793 C CA . GLY A 1 103 ? -6.969 10.346 21.968 1.00 82.19 103 GLY A CA 1
ATOM 794 C C . GLY A 1 103 ? -7.832 9.199 22.512 1.00 82.19 103 GLY A C 1
ATOM 795 O O . GLY A 1 103 ? -8.208 9.247 23.681 1.00 82.19 103 GLY A O 1
ATOM 796 N N . LYS A 1 104 ? -8.126 8.160 21.719 1.00 83.56 104 LYS A N 1
ATOM 797 C CA . LYS A 1 104 ? -8.822 6.953 22.186 1.00 83.56 104 LYS A CA 1
ATOM 798 C C . LYS A 1 104 ? -7.829 5.898 22.674 1.00 83.56 104 LYS A C 1
ATOM 800 O O . LYS A 1 104 ? -6.742 5.741 22.118 1.00 83.56 104 LYS A O 1
ATOM 805 N N . ALA A 1 105 ? -8.226 5.135 23.691 1.00 80.69 105 ALA A N 1
ATOM 806 C CA . ALA A 1 105 ? -7.525 3.906 24.043 1.00 80.69 105 ALA A CA 1
ATOM 807 C C . ALA A 1 105 ? -7.809 2.846 22.969 1.00 80.69 105 ALA A C 1
ATOM 809 O O . ALA A 1 105 ? -8.965 2.605 22.634 1.00 80.69 105 ALA A O 1
ATOM 810 N N . LEU A 1 106 ? -6.759 2.227 22.427 1.00 83.69 106 LEU A N 1
ATOM 811 C CA . LEU A 1 106 ? -6.906 1.112 21.493 1.00 83.69 106 LEU A CA 1
ATOM 812 C C . LEU A 1 106 ? -7.023 -0.196 22.271 1.00 83.69 106 LEU A C 1
ATOM 814 O O . LEU A 1 106 ? -6.208 -0.463 23.160 1.00 83.69 106 LEU A O 1
ATOM 818 N N . GLY A 1 107 ? -7.970 -1.043 21.877 1.00 78.62 107 GLY A N 1
ATOM 819 C CA . GLY A 1 107 ? -8.069 -2.412 22.364 1.00 78.62 107 GLY A CA 1
ATOM 820 C C . GLY A 1 107 ? -6.789 -3.223 22.092 1.00 78.62 107 GLY A C 1
ATOM 821 O O . GLY A 1 107 ? -5.970 -2.858 21.232 1.00 78.62 107 GLY A O 1
ATOM 822 N N . PRO A 1 108 ? -6.571 -4.328 22.825 1.00 73.06 108 PRO A N 1
ATOM 823 C CA . PRO A 1 108 ? -5.435 -5.217 22.598 1.00 73.06 108 PRO A CA 1
ATOM 824 C C . PRO A 1 108 ? -5.524 -5.878 21.213 1.00 73.06 108 PRO A C 1
ATOM 826 O O . PRO A 1 108 ? -6.604 -6.241 20.760 1.00 73.06 108 PRO A O 1
ATOM 829 N N . SER A 1 109 ? -4.388 -6.101 20.546 1.00 65.25 109 SER A N 1
ATOM 830 C CA . SER A 1 109 ? -4.327 -6.807 19.252 1.00 65.25 109 SER A CA 1
ATOM 831 C C . SER A 1 109 ? -4.423 -8.338 19.418 1.00 65.25 109 SER A C 1
ATOM 833 O O . SER A 1 109 ? -3.526 -9.083 19.015 1.00 65.25 109 SER A O 1
ATOM 835 N N . GLY A 1 110 ? -5.483 -8.811 20.079 1.00 61.19 110 GLY A N 1
ATOM 836 C CA . GLY A 1 110 ? -5.761 -10.230 20.317 1.00 61.19 110 GLY A CA 1
ATOM 837 C C . GLY A 1 110 ? -5.436 -10.745 21.733 1.00 61.19 110 GLY A C 1
ATOM 838 O O . GLY A 1 110 ? -5.040 -9.969 22.607 1.00 61.19 110 GLY A O 1
ATOM 839 N N . PRO A 1 111 ? -5.577 -12.070 21.972 1.00 46.62 111 PRO A N 1
ATOM 840 C CA . PRO A 1 111 ? -5.647 -12.683 23.311 1.00 46.62 111 PRO A CA 1
ATOM 841 C C . PRO A 1 111 ? -4.423 -12.474 24.206 1.00 46.62 111 PRO A C 1
ATOM 843 O O . PRO A 1 111 ? -4.501 -12.676 25.412 1.00 46.62 111 PRO A O 1
ATOM 846 N N . ARG A 1 112 ? -3.277 -12.115 23.619 1.00 49.56 112 ARG A N 1
ATOM 847 C CA . ARG A 1 112 ? -2.001 -11.967 24.332 1.00 49.56 112 ARG A CA 1
ATOM 848 C C . ARG A 1 112 ? -1.610 -10.519 24.619 1.00 49.56 112 ARG A C 1
ATOM 850 O O . ARG A 1 112 ? -0.539 -10.325 25.171 1.00 49.56 112 ARG A O 1
ATOM 857 N N . GLY A 1 113 ? -2.430 -9.530 24.240 1.00 54.66 113 GLY A N 1
ATOM 858 C CA . GLY A 1 113 ? -2.168 -8.113 24.519 1.00 54.66 113 GLY A CA 1
ATOM 859 C C . GLY A 1 113 ? -0.800 -7.636 24.014 1.00 54.66 113 GLY A C 1
ATOM 860 O O . GLY A 1 113 ? 0.162 -7.590 24.768 1.00 54.66 113 GLY A O 1
ATOM 861 N N . GLY A 1 114 ? -0.698 -7.265 22.735 1.00 59.06 114 GLY A N 1
ATOM 862 C CA . GLY A 1 114 ? 0.583 -6.854 22.130 1.00 59.06 114 GLY A CA 1
ATOM 863 C C . GLY A 1 114 ? 0.472 -5.755 21.076 1.00 59.06 114 GLY A C 1
ATOM 864 O O . GLY A 1 114 ? 1.387 -5.572 20.276 1.00 59.06 114 GLY A O 1
ATOM 865 N N . GLY A 1 115 ? -0.657 -5.047 21.042 1.00 67.88 115 GLY A N 1
ATOM 866 C CA . GLY A 1 115 ? -0.975 -4.138 19.946 1.00 67.88 115 GLY A CA 1
ATOM 867 C C . GLY A 1 115 ? -0.089 -2.913 19.968 1.00 67.88 115 GLY A C 1
ATOM 868 O O . GLY A 1 115 ? 0.149 -2.328 21.026 1.00 67.88 115 GLY A O 1
ATOM 869 N N . ARG A 1 116 ? 0.379 -2.488 18.792 1.00 79.00 116 ARG A N 1
ATOM 870 C CA . ARG A 1 116 ? 1.066 -1.199 18.668 1.00 79.00 116 ARG A CA 1
ATOM 871 C C . ARG A 1 116 ? 0.118 -0.080 19.121 1.00 79.00 116 ARG A C 1
ATOM 873 O O . ARG A 1 116 ? -1.093 -0.160 18.898 1.00 79.00 116 ARG A O 1
ATOM 880 N N . SER A 1 117 ? 0.663 0.942 19.782 1.00 88.06 117 SER A N 1
ATOM 881 C CA . SER A 1 117 ? -0.055 2.202 19.994 1.00 88.06 117 SER A CA 1
ATOM 882 C C . SER A 1 117 ? -0.280 2.900 18.652 1.00 88.06 117 SER A C 1
ATOM 884 O O . SER A 1 117 ? 0.436 2.613 17.691 1.00 88.06 117 SER A O 1
ATOM 886 N N . LEU A 1 118 ? -1.215 3.852 18.604 1.00 90.75 118 LEU A N 1
ATOM 887 C CA . LEU A 1 118 ? -1.452 4.685 17.421 1.00 90.75 118 LEU A CA 1
ATOM 888 C C . LEU A 1 118 ? -0.147 5.294 16.883 1.00 90.75 118 LEU A C 1
ATOM 890 O O . LEU A 1 118 ? 0.170 5.164 15.706 1.00 90.75 118 LEU A O 1
ATOM 894 N N . GLU A 1 119 ? 0.656 5.882 17.771 1.00 90.38 119 GLU A N 1
ATOM 895 C CA . GLU A 1 119 ? 1.950 6.473 17.419 1.00 90.38 119 GLU A CA 1
ATOM 896 C C . GLU A 1 119 ? 2.9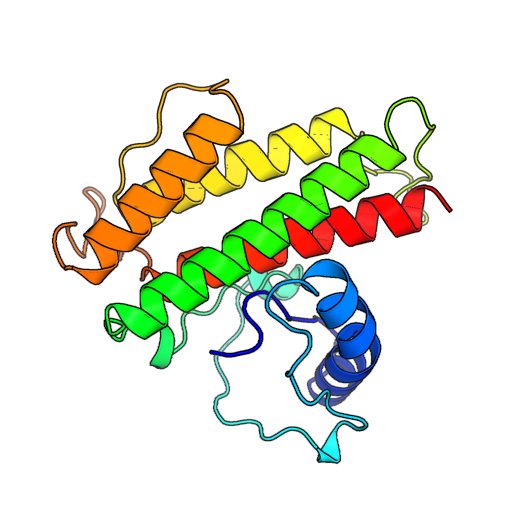28 5.437 16.843 1.00 90.38 119 GLU A C 1
ATOM 898 O O . GLU A 1 119 ? 3.572 5.682 15.823 1.00 90.38 119 GLU A O 1
ATOM 903 N N . LYS A 1 120 ? 3.014 4.245 17.451 1.00 90.38 120 LYS A N 1
ATOM 904 C CA . LYS A 1 120 ? 3.869 3.162 16.942 1.00 90.38 120 LYS A CA 1
ATOM 905 C C . LYS A 1 120 ? 3.404 2.659 15.573 1.00 90.38 120 LYS A C 1
ATOM 907 O O . LYS A 1 120 ? 4.246 2.252 14.782 1.00 90.38 120 LYS A O 1
ATOM 912 N N . MET A 1 121 ? 2.103 2.672 15.286 1.00 91.88 121 MET A N 1
ATOM 913 C CA . MET A 1 121 ? 1.557 2.296 13.975 1.00 91.88 121 MET A CA 1
ATOM 914 C C . MET A 1 121 ? 1.864 3.351 12.917 1.00 91.88 121 MET A C 1
ATOM 916 O O . MET A 1 121 ? 2.389 3.007 11.863 1.00 91.88 121 MET A O 1
ATOM 920 N N . ALA A 1 122 ? 1.625 4.627 13.224 1.00 93.50 122 ALA A N 1
ATOM 921 C CA . ALA A 1 122 ? 1.939 5.737 12.327 1.00 93.50 122 ALA A CA 1
ATOM 922 C C . ALA A 1 122 ? 3.434 5.779 11.973 1.00 93.50 122 ALA A C 1
ATOM 924 O O . ALA A 1 122 ? 3.795 5.874 10.800 1.00 93.50 122 ALA A O 1
ATOM 925 N N . ASN A 1 123 ? 4.313 5.620 12.970 1.00 93.06 123 ASN A N 1
ATOM 926 C CA . ASN A 1 123 ? 5.753 5.529 12.730 1.00 93.06 123 ASN A CA 1
ATOM 927 C C . ASN A 1 123 ? 6.126 4.290 11.910 1.00 93.06 123 ASN A C 1
ATOM 929 O O . ASN A 1 123 ? 6.957 4.395 11.014 1.00 93.06 123 ASN A O 1
ATOM 933 N N . HIS A 1 124 ? 5.489 3.145 12.163 1.00 94.06 124 HIS A N 1
ATOM 934 C CA . HIS A 1 124 ? 5.756 1.919 11.418 1.00 94.06 124 HIS A CA 1
ATOM 935 C C . HIS A 1 124 ? 5.386 2.029 9.931 1.00 94.06 124 HIS A C 1
ATOM 937 O O . HIS A 1 124 ? 6.184 1.614 9.093 1.00 94.06 124 HIS A O 1
ATOM 943 N N . VAL A 1 125 ? 4.226 2.605 9.592 1.00 95.81 125 VAL A N 1
ATOM 944 C CA . VAL A 1 125 ? 3.831 2.851 8.190 1.00 95.81 125 VAL A CA 1
ATOM 945 C C . VAL A 1 125 ? 4.817 3.807 7.520 1.00 95.81 125 VAL A C 1
ATOM 947 O O . VAL A 1 125 ? 5.321 3.519 6.436 1.00 95.81 125 VAL A O 1
ATOM 950 N N . ARG A 1 126 ? 5.174 4.903 8.200 1.00 95.56 126 ARG A N 1
ATOM 951 C CA . ARG A 1 126 ? 6.153 5.875 7.697 1.00 95.56 126 ARG A CA 1
ATOM 952 C C . ARG A 1 126 ? 7.510 5.229 7.393 1.00 95.56 126 ARG A C 1
ATOM 954 O O . ARG A 1 126 ? 8.048 5.413 6.305 1.00 95.56 126 ARG A O 1
ATOM 961 N N . GLU A 1 127 ? 8.067 4.486 8.345 1.00 94.69 127 GLU A N 1
ATOM 962 C CA . GLU A 1 127 ? 9.376 3.832 8.205 1.00 94.69 127 GLU A CA 1
ATOM 963 C C . GLU A 1 127 ? 9.359 2.725 7.146 1.00 94.69 127 GLU A C 1
ATOM 965 O O . GLU A 1 127 ? 10.342 2.538 6.424 1.00 94.69 127 GLU A O 1
ATOM 970 N N . ALA A 1 128 ? 8.240 2.008 7.017 1.00 95.31 128 ALA A N 1
ATOM 971 C CA . ALA A 1 128 ? 8.067 1.014 5.969 1.00 95.31 128 ALA A CA 1
ATOM 972 C C . ALA A 1 128 ? 8.128 1.657 4.578 1.00 95.31 128 ALA A C 1
ATOM 974 O O . ALA A 1 128 ? 8.891 1.185 3.737 1.00 95.31 128 ALA A O 1
ATOM 975 N N . ASP A 1 129 ? 7.424 2.768 4.355 1.00 96.81 129 ASP A N 1
ATOM 976 C CA . ASP A 1 129 ? 7.428 3.478 3.070 1.00 96.81 129 ASP A CA 1
ATOM 977 C C . ASP A 1 129 ? 8.782 4.125 2.736 1.00 96.81 129 ASP A C 1
ATOM 979 O O . ASP A 1 129 ? 9.198 4.144 1.571 1.00 96.81 129 ASP A O 1
ATOM 983 N N . GLU A 1 130 ? 9.531 4.588 3.741 1.00 96.00 130 GLU A N 1
ATOM 984 C CA . GLU A 1 130 ? 10.938 4.979 3.569 1.00 96.00 130 GLU A CA 1
ATOM 985 C C . GLU A 1 130 ? 11.784 3.783 3.094 1.00 96.00 130 GLU A C 1
ATOM 987 O O . GLU A 1 130 ? 12.574 3.904 2.149 1.00 96.00 130 GLU A O 1
ATOM 992 N N . GLY A 1 131 ? 11.582 2.609 3.698 1.00 95.19 131 GLY A N 1
ATOM 993 C CA . GLY A 1 131 ? 12.218 1.357 3.292 1.00 95.19 131 GLY A CA 1
ATOM 994 C C . GLY A 1 131 ? 11.832 0.916 1.877 1.00 95.19 131 GLY A C 1
ATOM 995 O O . GLY A 1 131 ? 12.700 0.526 1.095 1.00 95.19 131 GLY A O 1
ATOM 996 N N . TYR A 1 132 ? 10.557 1.029 1.505 1.00 96.69 132 TYR A N 1
ATOM 997 C CA . TYR A 1 132 ? 10.052 0.691 0.171 1.00 96.69 132 TYR A CA 1
ATOM 998 C C . TYR A 1 132 ? 10.591 1.647 -0.899 1.00 96.69 132 TYR A C 1
ATOM 1000 O O . TYR A 1 132 ? 10.983 1.209 -1.982 1.00 96.69 132 TYR A O 1
ATOM 1008 N N . THR A 1 133 ? 10.718 2.936 -0.571 1.00 96.94 133 THR A N 1
ATOM 1009 C CA . THR A 1 133 ? 11.393 3.929 -1.420 1.00 96.94 133 THR A CA 1
AT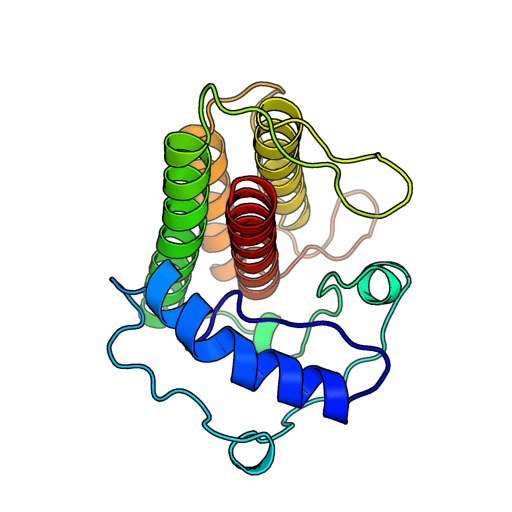OM 1010 C C . THR A 1 133 ? 12.831 3.501 -1.714 1.00 96.94 133 THR A C 1
ATOM 1012 O O . THR A 1 133 ? 13.251 3.455 -2.875 1.00 96.94 133 THR A O 1
ATOM 1015 N N . ALA A 1 134 ? 13.577 3.107 -0.678 1.00 94.69 134 ALA A N 1
ATOM 1016 C CA . ALA A 1 134 ? 14.935 2.598 -0.833 1.00 94.69 134 ALA A CA 1
ATOM 1017 C C . ALA A 1 134 ? 14.982 1.261 -1.598 1.00 94.69 134 ALA A C 1
ATOM 1019 O O . ALA A 1 134 ? 15.934 1.020 -2.347 1.00 94.69 134 ALA A O 1
ATOM 1020 N N . ALA A 1 135 ? 13.971 0.398 -1.451 1.00 95.69 135 ALA A N 1
ATOM 1021 C CA . ALA A 1 135 ? 13.867 -0.880 -2.155 1.00 95.69 135 ALA A CA 1
ATOM 1022 C C . ALA A 1 135 ? 13.668 -0.714 -3.672 1.00 95.69 135 ALA A C 1
ATOM 1024 O O . ALA A 1 135 ? 14.208 -1.515 -4.433 1.00 95.69 135 ALA A O 1
ATOM 1025 N N . MET A 1 136 ? 13.003 0.357 -4.122 1.00 96.81 136 MET A N 1
ATOM 1026 C CA . MET A 1 136 ? 12.937 0.752 -5.542 1.00 96.81 136 MET A CA 1
ATOM 1027 C C . MET A 1 136 ? 14.253 1.351 -6.076 1.00 96.81 136 MET A C 1
ATOM 1029 O O . MET A 1 136 ? 14.422 1.505 -7.285 1.00 96.81 136 MET A O 1
ATOM 1033 N N . GLY A 1 137 ? 15.192 1.693 -5.186 1.00 95.56 137 GLY A N 1
ATOM 1034 C CA . GLY A 1 137 ? 16.423 2.418 -5.518 1.00 95.56 137 GLY A CA 1
ATOM 1035 C C . GLY A 1 137 ? 16.302 3.942 -5.408 1.00 95.56 137 GLY A C 1
ATOM 1036 O O . GLY A 1 137 ? 17.242 4.648 -5.766 1.00 95.56 137 GLY A O 1
ATOM 1037 N N . GLY A 1 138 ? 15.174 4.451 -4.906 1.00 94.00 138 GLY A N 1
ATOM 1038 C CA . GLY A 1 138 ? 14.970 5.872 -4.645 1.00 94.00 138 GLY A CA 1
ATOM 1039 C C . GLY A 1 138 ? 15.734 6.359 -3.414 1.00 94.00 138 GLY A C 1
ATOM 1040 O O . GLY A 1 138 ? 16.132 5.580 -2.544 1.00 94.00 138 GLY A O 1
ATOM 1041 N N . LYS A 1 139 ? 15.925 7.677 -3.321 1.00 86.88 139 LYS A N 1
ATOM 1042 C CA . LYS A 1 139 ? 16.504 8.311 -2.132 1.00 86.88 139 LYS A CA 1
ATOM 1043 C C . LYS A 1 139 ? 15.406 8.547 -1.097 1.00 86.88 139 LYS A C 1
ATOM 1045 O O . LYS A 1 139 ? 14.496 9.333 -1.345 1.00 86.88 139 LYS A O 1
ATOM 1050 N N . SER A 1 140 ? 15.517 7.918 0.069 1.00 76.62 140 SER A N 1
ATOM 1051 C CA . SER A 1 140 ? 14.769 8.335 1.256 1.00 76.62 140 SER A CA 1
ATOM 1052 C C . SER A 1 140 ? 15.503 9.485 1.966 1.00 76.62 140 SER A C 1
ATOM 1054 O O . SER A 1 140 ? 16.729 9.608 1.900 1.00 76.62 140 SER A O 1
ATOM 1056 N N . LYS A 1 141 ? 14.747 10.387 2.600 1.00 71.44 141 LYS A N 1
ATOM 1057 C CA . LYS A 1 141 ? 15.271 11.454 3.476 1.00 71.44 141 LYS A CA 1
ATOM 1058 C C . LYS A 1 141 ? 15.734 10.855 4.825 1.00 71.44 141 LYS A C 1
ATOM 1060 O O . LYS A 1 141 ? 15.437 9.692 5.093 1.00 71.44 141 LYS A O 1
ATOM 1065 N N . PRO A 1 142 ? 16.470 11.607 5.671 1.00 64.69 142 PRO A N 1
ATOM 1066 C CA . PRO A 1 142 ? 16.868 11.130 6.999 1.00 64.69 142 PRO A CA 1
ATOM 1067 C C . PRO A 1 142 ? 15.664 10.803 7.896 1.00 64.69 142 PRO A C 1
ATOM 1069 O O . PRO A 1 142 ? 14.566 11.320 7.686 1.00 64.69 142 PRO A O 1
ATOM 1072 N N . ALA A 1 143 ? 15.909 9.964 8.906 1.00 70.19 143 ALA A N 1
ATOM 1073 C CA . ALA A 1 143 ? 14.907 9.496 9.860 1.00 70.19 143 ALA A CA 1
ATOM 1074 C C . ALA A 1 143 ? 14.102 10.652 10.481 1.00 70.19 143 ALA A C 1
ATOM 1076 O O . ALA A 1 143 ? 14.663 11.684 10.853 1.00 70.19 143 ALA A O 1
ATOM 1077 N N . GLY A 1 144 ? 12.785 10.463 10.609 1.00 75.38 144 GLY A N 1
ATOM 1078 C CA . GLY A 1 144 ? 11.880 11.460 11.189 1.00 75.38 144 GLY A CA 1
ATOM 1079 C C . GLY A 1 144 ? 11.361 12.505 10.196 1.00 75.38 144 GLY A C 1
ATOM 1080 O O . GLY A 1 144 ? 10.859 13.550 10.614 1.00 75.38 144 GLY A O 1
ATOM 1081 N N . ALA A 1 145 ? 11.463 12.255 8.885 1.00 86.31 145 ALA A N 1
ATOM 1082 C CA . ALA A 1 145 ? 10.815 13.095 7.883 1.00 86.31 145 ALA A CA 1
ATOM 1083 C C . ALA A 1 145 ? 9.292 13.159 8.111 1.00 86.31 145 ALA A C 1
ATOM 1085 O O . ALA A 1 145 ? 8.665 12.192 8.540 1.00 86.31 145 ALA A O 1
ATOM 1086 N N . LYS A 1 146 ? 8.673 14.304 7.797 1.00 92.56 146 LYS A N 1
ATOM 1087 C CA . LYS A 1 146 ? 7.207 14.435 7.833 1.00 92.56 146 LYS A CA 1
ATOM 1088 C C . LYS A 1 146 ? 6.566 13.426 6.878 1.00 92.56 146 LYS A C 1
ATOM 1090 O O . LYS A 1 146 ? 7.096 13.199 5.792 1.00 92.56 146 LYS A O 1
ATOM 1095 N N . TRP A 1 147 ? 5.399 12.897 7.247 1.00 94.50 147 TRP A N 1
ATOM 1096 C CA . TRP A 1 147 ? 4.691 11.890 6.452 1.00 94.50 147 TRP A CA 1
ATOM 1097 C C . TRP A 1 147 ? 4.474 12.313 4.990 1.00 94.50 147 TRP A C 1
ATOM 1099 O O . TRP A 1 147 ? 4.808 11.563 4.079 1.00 94.50 147 TRP A O 1
ATOM 1109 N N . SER A 1 148 ? 4.076 13.566 4.753 1.00 94.94 148 SER A N 1
ATOM 1110 C CA . SER A 1 148 ? 3.915 14.115 3.398 1.00 94.94 148 SER A CA 1
ATOM 1111 C C . SER A 1 148 ? 5.191 14.050 2.548 1.00 94.94 148 SER A C 1
ATOM 1113 O O . SER A 1 148 ? 5.131 13.767 1.356 1.00 94.94 148 SER A O 1
ATOM 1115 N N . ILE A 1 149 ? 6.362 14.253 3.159 1.00 95.12 149 ILE A N 1
ATOM 1116 C CA . ILE A 1 149 ? 7.657 14.173 2.470 1.00 95.12 149 ILE A CA 1
ATOM 1117 C C . ILE A 1 149 ? 7.994 12.723 2.116 1.00 95.12 149 ILE A C 1
ATOM 1119 O O . ILE A 1 149 ? 8.558 12.464 1.054 1.00 95.12 149 ILE A O 1
ATOM 1123 N N . VAL A 1 150 ? 7.655 11.766 2.983 1.00 96.12 150 VAL A N 1
ATOM 1124 C CA . VAL A 1 150 ? 7.832 10.335 2.690 1.00 96.12 150 VAL A CA 1
ATOM 1125 C C . VAL A 1 150 ? 6.964 9.930 1.499 1.00 96.12 150 VAL A C 1
ATOM 1127 O O . VAL A 1 150 ? 7.486 9.354 0.547 1.00 96.12 150 VAL A O 1
ATOM 1130 N N . GLN A 1 151 ? 5.689 10.325 1.495 1.00 97.31 151 GLN A N 1
ATOM 1131 C CA . GLN A 1 151 ? 4.756 10.073 0.391 1.00 97.31 151 GLN A CA 1
ATOM 1132 C C . GLN A 1 151 ? 5.242 10.675 -0.939 1.00 97.31 151 GLN A C 1
ATOM 1134 O O . GLN A 1 151 ? 5.187 10.024 -1.985 1.00 97.31 151 GLN A O 1
ATOM 1139 N N . GLU A 1 152 ? 5.742 11.914 -0.920 1.00 96.62 152 GLU A N 1
ATOM 1140 C CA . GLU A 1 152 ? 6.295 12.579 -2.107 1.00 96.62 152 GLU A CA 1
ATOM 1141 C C . GLU A 1 152 ? 7.536 11.861 -2.649 1.00 96.62 152 GLU A C 1
ATOM 1143 O O . GLU A 1 152 ? 7.617 11.605 -3.853 1.00 96.62 152 GLU A O 1
ATOM 1148 N N . ASN A 1 153 ? 8.474 11.481 -1.775 1.00 96.75 153 ASN A N 1
ATOM 1149 C CA . ASN A 1 153 ? 9.673 10.740 -2.177 1.00 96.75 153 ASN A CA 1
ATOM 1150 C C . ASN A 1 153 ? 9.324 9.360 -2.738 1.00 96.75 153 ASN A C 1
ATOM 1152 O O . ASN A 1 153 ? 9.913 8.941 -3.736 1.00 96.75 153 ASN A O 1
ATOM 1156 N N . PHE A 1 154 ? 8.355 8.674 -2.130 1.00 98.00 154 PHE A N 1
ATOM 1157 C CA . PHE A 1 154 ? 7.870 7.390 -2.614 1.00 98.00 154 PHE A CA 1
ATOM 1158 C C . PHE A 1 154 ? 7.319 7.525 -4.037 1.00 98.00 154 PHE A C 1
ATOM 1160 O O . PHE A 1 154 ? 7.724 6.782 -4.931 1.00 98.00 154 PHE A O 1
ATOM 1167 N N . ILE A 1 155 ? 6.432 8.499 -4.277 1.00 98.38 155 ILE A N 1
ATOM 1168 C CA . ILE A 1 155 ? 5.843 8.726 -5.606 1.00 98.38 155 ILE A CA 1
ATOM 1169 C C . ILE A 1 155 ? 6.921 9.108 -6.622 1.00 98.38 155 ILE A C 1
ATOM 1171 O O . ILE A 1 155 ? 6.903 8.602 -7.744 1.00 98.38 155 ILE A O 1
ATOM 1175 N N . ALA A 1 156 ? 7.870 9.969 -6.249 1.00 97.94 156 ALA A N 1
ATOM 1176 C CA . ALA A 1 156 ? 8.982 10.336 -7.121 1.00 97.94 156 ALA A CA 1
ATOM 1177 C C . ALA A 1 156 ? 9.826 9.108 -7.503 1.00 97.94 156 ALA A C 1
ATOM 1179 O O . ALA A 1 156 ? 10.120 8.907 -8.681 1.00 97.94 156 ALA A O 1
ATOM 1180 N N . ALA A 1 157 ? 10.147 8.246 -6.535 1.00 97.94 157 ALA A N 1
ATOM 1181 C CA . ALA A 1 157 ? 10.882 7.009 -6.776 1.00 97.94 157 ALA A CA 1
ATOM 1182 C C . ALA A 1 157 ? 10.095 6.024 -7.650 1.00 97.94 157 ALA A C 1
ATOM 1184 O O . ALA A 1 157 ? 10.671 5.451 -8.570 1.00 97.94 157 ALA A O 1
ATOM 1185 N N . ALA A 1 158 ? 8.789 5.863 -7.424 1.00 98.06 158 ALA A N 1
ATOM 1186 C CA . ALA A 1 158 ? 7.938 5.008 -8.250 1.00 98.06 158 ALA A CA 1
ATOM 1187 C C . ALA A 1 158 ? 7.876 5.500 -9.706 1.00 98.06 158 ALA A C 1
ATOM 1189 O O . ALA A 1 158 ? 7.962 4.692 -10.631 1.00 98.06 158 ALA A O 1
ATOM 1190 N N . ARG A 1 159 ? 7.791 6.821 -9.927 1.00 98.38 159 ARG A N 1
ATOM 1191 C CA . ARG A 1 159 ? 7.809 7.418 -11.274 1.00 98.38 159 ARG A CA 1
ATOM 1192 C C . ARG A 1 159 ? 9.151 7.217 -11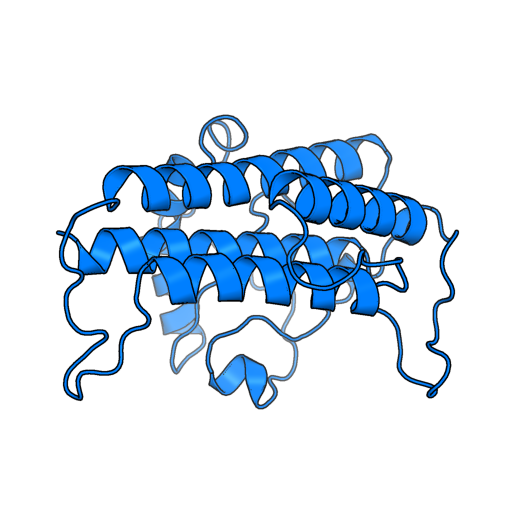.974 1.00 98.38 159 ARG A C 1
ATOM 1194 O O . ARG A 1 159 ? 9.158 6.716 -13.094 1.00 98.38 159 ARG A O 1
ATOM 1201 N N . ALA A 1 160 ? 10.259 7.523 -11.301 1.00 98.06 160 ALA A N 1
ATOM 1202 C CA . ALA A 1 160 ? 11.605 7.310 -11.836 1.00 98.06 160 ALA A CA 1
ATOM 1203 C C . ALA A 1 160 ? 11.865 5.824 -12.137 1.00 98.06 160 ALA A C 1
ATOM 1205 O O . ALA A 1 160 ? 12.389 5.469 -13.192 1.00 98.06 160 ALA A O 1
ATOM 1206 N N . ARG A 1 161 ? 11.422 4.925 -11.246 1.00 97.56 161 ARG A N 1
ATOM 1207 C CA . ARG A 1 161 ? 11.506 3.475 -11.448 1.00 97.56 161 ARG A CA 1
ATOM 1208 C C . ARG A 1 161 ? 10.730 3.027 -12.682 1.00 97.56 161 ARG A C 1
ATOM 1210 O O . ARG A 1 161 ? 11.261 2.267 -13.481 1.00 97.56 161 ARG A O 1
ATOM 1217 N N . ASN A 1 162 ? 9.492 3.495 -12.842 1.00 97.75 162 ASN A N 1
ATOM 1218 C CA . ASN A 1 162 ? 8.660 3.166 -14.000 1.00 97.75 162 ASN A CA 1
ATOM 1219 C C . ASN A 1 162 ? 9.251 3.692 -15.318 1.00 97.75 162 ASN A C 1
ATOM 1221 O O . ASN A 1 162 ? 9.059 3.074 -16.359 1.00 97.75 162 ASN A O 1
ATOM 1225 N N . ALA A 1 163 ? 9.963 4.820 -15.270 1.00 97.38 163 ALA A N 1
ATOM 1226 C CA . ALA A 1 163 ? 10.653 5.414 -16.413 1.00 97.38 163 ALA A CA 1
ATOM 1227 C C . ALA A 1 163 ? 12.014 4.757 -16.733 1.00 97.38 163 ALA A C 1
ATOM 1229 O O . ALA A 1 163 ? 12.644 5.129 -17.719 1.00 97.38 163 ALA A O 1
ATOM 1230 N N . GLY A 1 164 ? 12.476 3.791 -15.927 1.00 96.50 164 GLY A N 1
ATOM 1231 C CA . GLY A 1 164 ? 13.789 3.157 -16.104 1.00 96.50 164 GLY A CA 1
ATOM 1232 C C . GLY A 1 164 ? 14.970 4.041 -15.685 1.00 96.50 164 GLY A C 1
ATOM 1233 O O . GLY A 1 164 ? 16.105 3.788 -16.074 1.00 96.50 164 GLY A O 1
ATOM 1234 N N . GLU A 1 165 ? 14.725 5.083 -14.889 1.00 97.19 165 GLU A N 1
ATOM 1235 C CA . GLU A 1 165 ? 15.743 6.052 -14.455 1.00 97.19 165 GLU A CA 1
ATOM 1236 C C . GLU A 1 165 ? 16.520 5.588 -13.209 1.00 97.19 165 GLU A C 1
ATOM 1238 O O . GLU A 1 165 ? 17.493 6.223 -12.799 1.00 97.19 165 GLU A O 1
ATOM 1243 N N . LEU A 1 166 ? 16.088 4.491 -12.577 1.00 95.12 166 LEU A N 1
ATOM 1244 C CA . LEU A 1 166 ? 16.728 3.912 -11.396 1.00 95.12 166 LEU A CA 1
ATOM 1245 C C . LEU A 1 166 ? 17.393 2.571 -11.739 1.00 95.12 166 LEU A C 1
ATOM 1247 O O . LEU A 1 166 ? 16.804 1.792 -12.483 1.00 95.12 166 LEU A O 1
ATOM 1251 N N . PRO A 1 167 ? 18.564 2.244 -11.154 1.00 91.69 167 PRO A N 1
ATOM 1252 C CA . PRO A 1 167 ? 19.234 0.969 -11.404 1.00 91.69 167 PRO A CA 1
ATOM 1253 C C . PRO A 1 167 ? 18.373 -0.242 -11.030 1.00 91.69 167 PRO A C 1
ATOM 1255 O O . PRO A 1 167 ? 17.755 -0.270 -9.960 1.00 91.69 167 PRO A O 1
ATOM 1258 N N . ASP A 1 168 ? 18.401 -1.288 -11.852 1.00 91.56 168 ASP A N 1
ATOM 1259 C CA . ASP A 1 168 ? 17.661 -2.527 -11.583 1.00 91.56 168 ASP A CA 1
ATOM 1260 C C . ASP A 1 168 ? 18.251 -3.351 -10.437 1.00 91.56 168 ASP A C 1
ATOM 1262 O O . ASP A 1 168 ? 17.524 -4.063 -9.744 1.00 91.56 168 ASP A O 1
ATOM 1266 N N . VAL A 1 169 ? 19.551 -3.198 -10.184 1.00 94.19 169 VAL A N 1
ATOM 1267 C CA . VAL A 1 169 ? 20.289 -3.932 -9.155 1.00 94.19 169 VAL A CA 1
ATOM 1268 C C . VAL A 1 169 ? 20.881 -2.955 -8.143 1.00 94.19 169 VAL A C 1
ATOM 1270 O O . VAL A 1 169 ? 21.438 -1.911 -8.486 1.00 94.19 169 VAL A O 1
ATOM 1273 N N . GLY A 1 170 ? 20.731 -3.269 -6.859 1.00 90.38 170 GLY A N 1
ATOM 1274 C CA . GLY A 1 170 ? 21.322 -2.499 -5.772 1.00 90.38 170 GLY A CA 1
ATOM 1275 C C . GLY A 1 170 ? 22.833 -2.721 -5.627 1.00 90.38 170 GLY A C 1
ATOM 1276 O O . GLY A 1 170 ? 23.373 -3.708 -6.117 1.00 90.38 170 GLY A O 1
ATOM 1277 N N . PRO A 1 171 ? 23.528 -1.875 -4.849 1.00 86.94 171 PRO A N 1
ATOM 1278 C CA . PRO A 1 171 ? 24.982 -1.967 -4.658 1.00 86.94 171 PRO A CA 1
ATOM 1279 C C . PRO A 1 171 ? 25.444 -3.276 -3.992 1.00 86.94 171 PRO A C 1
ATOM 1281 O O . PRO A 1 171 ? 26.622 -3.603 -4.030 1.00 86.94 171 PRO A O 1
ATOM 1284 N N . ARG A 1 172 ? 24.522 -4.026 -3.373 1.00 88.12 172 ARG A N 1
ATOM 1285 C CA . ARG A 1 172 ? 24.766 -5.343 -2.762 1.00 88.12 172 ARG A CA 1
ATOM 1286 C C . ARG A 1 172 ? 24.254 -6.513 -3.620 1.00 88.12 172 ARG A C 1
ATOM 1288 O O . ARG A 1 172 ? 24.054 -7.598 -3.092 1.00 88.12 172 ARG A O 1
ATOM 1295 N N . GLY A 1 173 ? 23.971 -6.289 -4.905 1.00 89.12 173 GLY A N 1
ATOM 1296 C CA . GLY A 1 173 ? 23.546 -7.331 -5.851 1.00 89.12 173 GLY A CA 1
ATOM 1297 C C . GLY A 1 173 ? 22.067 -7.734 -5.791 1.00 89.12 173 GLY A C 1
ATOM 1298 O O . GLY A 1 173 ? 21.630 -8.537 -6.605 1.00 89.12 173 GLY A O 1
ATOM 1299 N N . GLY A 1 174 ? 21.279 -7.186 -4.860 1.00 90.44 174 GLY A N 1
ATOM 1300 C CA . GLY A 1 174 ? 19.843 -7.470 -4.767 1.00 90.44 174 GLY A CA 1
ATOM 1301 C C . GLY A 1 174 ? 19.028 -6.757 -5.848 1.00 90.44 174 GLY A C 1
ATOM 1302 O O . GLY A 1 174 ? 19.244 -5.566 -6.093 1.00 90.44 174 GLY A O 1
ATOM 1303 N N . GLU A 1 175 ? 18.074 -7.471 -6.448 1.00 93.81 175 GLU A N 1
ATOM 1304 C CA . GLU A 1 175 ? 17.105 -6.896 -7.383 1.00 93.81 175 GLU A CA 1
ATOM 1305 C C . GLU A 1 175 ? 16.264 -5.822 -6.680 1.00 93.81 175 GLU A C 1
ATOM 1307 O O . GLU A 1 175 ? 15.808 -5.984 -5.542 1.00 93.81 175 GLU A O 1
ATOM 1312 N N . ARG A 1 176 ? 16.088 -4.689 -7.351 1.00 95.94 176 ARG A N 1
ATOM 1313 C CA . ARG A 1 176 ? 15.261 -3.591 -6.868 1.00 95.94 176 ARG A CA 1
ATOM 1314 C C . ARG A 1 176 ? 13.794 -3.830 -7.201 1.00 95.94 176 ARG A C 1
ATOM 1316 O O . ARG A 1 176 ? 13.447 -4.452 -8.199 1.00 95.94 176 ARG A O 1
ATOM 1323 N N . TRP A 1 177 ? 12.922 -3.308 -6.350 1.00 97.19 177 TRP A N 1
ATOM 1324 C CA . TRP A 1 177 ? 11.488 -3.516 -6.496 1.00 97.19 177 TRP A CA 1
ATOM 1325 C C . TRP A 1 177 ? 10.936 -2.790 -7.727 1.00 97.19 177 TRP A C 1
ATOM 1327 O O . TRP A 1 177 ? 11.250 -1.612 -7.926 1.00 97.19 177 TRP A O 1
ATOM 1337 N N . PRO A 1 178 ? 10.074 -3.444 -8.526 1.00 97.12 178 PRO A N 1
ATOM 1338 C CA . PRO A 1 178 ? 9.290 -2.754 -9.539 1.00 97.12 178 PRO A CA 1
ATOM 1339 C C . PRO A 1 178 ? 8.366 -1.697 -8.920 1.00 97.12 178 PRO A C 1
ATOM 1341 O O . PRO A 1 178 ? 7.900 -1.845 -7.787 1.00 97.12 178 PRO A O 1
ATOM 1344 N N . ALA A 1 179 ? 8.056 -0.647 -9.685 1.00 97.31 179 ALA A N 1
ATOM 1345 C CA . ALA A 1 179 ? 7.215 0.455 -9.215 1.00 97.31 179 ALA A CA 1
ATOM 1346 C C . ALA A 1 179 ? 5.824 -0.031 -8.777 1.00 97.31 179 ALA A C 1
ATOM 1348 O O . ALA A 1 179 ? 5.354 0.320 -7.694 1.00 97.31 179 ALA A O 1
ATOM 1349 N N . LEU A 1 180 ? 5.177 -0.875 -9.591 1.00 96.38 180 LEU A N 1
ATOM 1350 C CA . LEU A 1 180 ? 3.836 -1.372 -9.291 1.00 96.38 180 LEU A CA 1
ATOM 1351 C C . LEU A 1 180 ? 3.819 -2.265 -8.044 1.00 96.38 180 LEU A C 1
ATOM 1353 O O . LEU A 1 180 ? 2.933 -2.099 -7.205 1.00 96.38 180 LEU A O 1
ATOM 1357 N N . PHE A 1 181 ? 4.834 -3.121 -7.874 1.00 96.62 181 PHE A N 1
ATOM 1358 C CA . PHE A 1 181 ? 5.001 -3.928 -6.663 1.00 96.62 181 PHE A CA 1
ATOM 1359 C C . PHE A 1 181 ? 5.056 -3.056 -5.406 1.00 96.62 181 PHE A C 1
ATOM 1361 O O . PHE A 1 181 ? 4.329 -3.296 -4.440 1.00 96.62 181 PHE A O 1
ATOM 1368 N N . ALA A 1 182 ? 5.901 -2.023 -5.421 1.00 97.50 182 ALA A N 1
ATOM 1369 C CA . ALA A 1 182 ? 6.038 -1.125 -4.285 1.00 97.50 182 ALA A CA 1
ATOM 1370 C C . ALA A 1 182 ? 4.714 -0.406 -3.984 1.00 97.50 182 ALA A C 1
ATOM 1372 O O . ALA A 1 182 ? 4.282 -0.389 -2.832 1.00 97.50 182 ALA A O 1
ATOM 1373 N N . MET A 1 183 ? 4.038 0.135 -5.007 1.00 97.62 183 MET A N 1
ATOM 1374 C CA . MET A 1 183 ? 2.761 0.838 -4.833 1.00 97.62 183 MET A CA 1
ATOM 1375 C C . MET A 1 183 ? 1.689 -0.069 -4.216 1.00 97.62 183 MET A C 1
ATOM 1377 O O . MET A 1 183 ? 1.054 0.328 -3.242 1.00 97.62 183 MET A O 1
ATOM 1381 N N . ARG A 1 184 ? 1.510 -1.304 -4.709 1.00 95.81 184 ARG A N 1
ATOM 1382 C CA . ARG A 1 184 ? 0.516 -2.225 -4.123 1.00 95.81 184 ARG A CA 1
ATOM 1383 C C . ARG A 1 184 ? 0.888 -2.686 -2.714 1.00 95.81 184 ARG A C 1
ATOM 1385 O O . ARG A 1 184 ? -0.006 -2.883 -1.895 1.00 95.81 184 ARG A O 1
ATOM 1392 N N . ARG A 1 185 ? 2.186 -2.842 -2.419 1.00 96.94 185 ARG A N 1
ATOM 1393 C CA . ARG A 1 185 ? 2.687 -3.189 -1.081 1.00 96.94 185 ARG A CA 1
ATOM 1394 C C . ARG A 1 185 ? 2.364 -2.081 -0.080 1.00 96.94 185 ARG A C 1
ATOM 1396 O O . ARG A 1 185 ? 1.836 -2.388 0.985 1.00 96.94 185 ARG A O 1
ATOM 1403 N N . SER A 1 186 ? 2.653 -0.830 -0.439 1.00 98.12 186 SER A N 1
ATOM 1404 C CA . SER A 1 186 ? 2.392 0.346 0.397 1.00 98.12 186 SER A CA 1
ATOM 1405 C C . SER A 1 186 ? 0.891 0.582 0.592 1.00 98.12 186 SER A C 1
ATOM 1407 O O . SER A 1 186 ? 0.435 0.730 1.724 1.00 98.12 186 SER A O 1
ATOM 1409 N N . ALA A 1 187 ? 0.089 0.496 -0.475 1.00 97.69 187 ALA A N 1
ATOM 1410 C CA . ALA A 1 187 ? -1.361 0.658 -0.369 1.00 97.69 187 ALA A CA 1
ATOM 1411 C C . ALA A 1 187 ? -2.016 -0.407 0.519 1.00 97.69 187 ALA A C 1
ATOM 1413 O O . ALA A 1 187 ? -2.826 -0.064 1.376 1.00 97.69 187 ALA A O 1
ATOM 1414 N N . TRP A 1 188 ? -1.635 -1.682 0.362 1.00 97.00 188 TRP A N 1
ATOM 1415 C CA . TRP A 1 188 ? -2.086 -2.741 1.268 1.00 97.00 188 TRP A CA 1
ATOM 1416 C C . TRP A 1 188 ? -1.694 -2.435 2.714 1.00 97.00 188 TRP A C 1
ATOM 1418 O O . TRP A 1 188 ? -2.517 -2.573 3.608 1.00 97.00 188 TRP A O 1
ATOM 1428 N N . HIS A 1 189 ? -0.454 -1.995 2.950 1.00 97.50 189 HIS A N 1
ATOM 1429 C CA . HIS A 1 189 ? 0.068 -1.781 4.303 1.00 97.50 189 HIS A CA 1
ATOM 1430 C C . HIS A 1 189 ? -0.652 -0.638 5.021 1.00 97.50 189 HIS A C 1
ATOM 1432 O O . HIS A 1 189 ? -0.990 -0.763 6.198 1.00 97.50 189 HIS A O 1
ATOM 1438 N N . ALA A 1 190 ? -0.941 0.442 4.297 1.00 97.94 190 ALA A N 1
ATOM 1439 C CA . ALA A 1 190 ? -1.732 1.554 4.804 1.00 97.94 190 ALA A CA 1
ATOM 1440 C C . ALA A 1 190 ? -3.173 1.129 5.132 1.00 97.94 190 ALA A C 1
ATOM 1442 O O . ALA A 1 190 ? -3.664 1.433 6.217 1.00 97.94 190 ALA A O 1
ATOM 1443 N N . LEU A 1 191 ? -3.835 0.396 4.228 1.00 97.12 191 LEU A N 1
ATOM 1444 C CA . LEU A 1 191 ? -5.211 -0.071 4.428 1.00 97.12 191 LEU A CA 1
ATOM 1445 C C . LEU A 1 191 ? -5.324 -1.092 5.563 1.00 97.12 191 LEU A C 1
ATOM 1447 O O . LEU A 1 191 ? -6.233 -0.984 6.379 1.00 97.12 191 LEU A O 1
ATOM 1451 N N . ASP A 1 192 ? -4.389 -2.037 5.658 1.00 95.25 192 ASP A N 1
ATOM 1452 C CA . ASP A 1 192 ? -4.366 -3.050 6.717 1.00 95.25 192 ASP A CA 1
ATOM 1453 C C . ASP A 1 192 ? -4.281 -2.396 8.104 1.00 95.25 192 ASP A C 1
ATOM 1455 O O . ASP A 1 192 ? -5.077 -2.708 8.988 1.00 95.25 192 ASP A O 1
ATOM 1459 N N . HIS A 1 193 ? -3.412 -1.391 8.276 1.00 95.44 193 HIS A N 1
ATOM 1460 C CA . HIS A 1 193 ? -3.356 -0.640 9.532 1.00 95.44 193 HIS A CA 1
ATOM 1461 C C . HIS A 1 193 ? -4.520 0.332 9.731 1.00 95.44 193 HIS A C 1
ATOM 1463 O O . HIS A 1 193 ? -4.907 0.559 10.877 1.00 95.44 193 HIS A O 1
ATOM 1469 N N . ALA A 1 194 ? -5.103 0.893 8.668 1.00 95.81 194 ALA A N 1
ATOM 1470 C CA . ALA A 1 194 ? -6.328 1.682 8.788 1.00 95.81 194 ALA A CA 1
ATOM 1471 C C . ALA A 1 194 ? -7.453 0.818 9.375 1.00 95.81 194 ALA A C 1
ATOM 1473 O O . ALA A 1 194 ? -8.106 1.210 10.342 1.00 95.81 194 ALA A O 1
ATOM 1474 N N . TRP A 1 195 ? -7.608 -0.398 8.852 1.00 94.56 195 TRP A N 1
ATOM 1475 C CA . TRP A 1 195 ? -8.602 -1.350 9.324 1.00 94.56 195 TRP A CA 1
ATOM 1476 C C . TRP A 1 195 ? -8.284 -1.885 10.721 1.00 94.56 195 TRP A C 1
ATOM 1478 O O . TRP A 1 195 ? -9.188 -1.982 11.545 1.00 94.56 195 TRP A O 1
ATOM 1488 N N . GLU A 1 196 ? -7.010 -2.141 11.039 1.00 92.75 196 GLU A N 1
ATOM 1489 C CA . GLU A 1 196 ? -6.593 -2.517 12.396 1.00 92.75 196 GLU A CA 1
ATOM 1490 C C . GLU A 1 196 ? -6.961 -1.429 13.423 1.00 92.75 196 GLU A C 1
ATOM 1492 O O . GLU A 1 196 ? -7.412 -1.738 14.527 1.00 92.75 196 GLU A O 1
ATOM 1497 N N . LEU A 1 197 ? -6.792 -0.150 13.076 1.00 93.00 197 LEU A N 1
ATOM 1498 C CA . LEU A 1 197 ? -7.159 0.974 1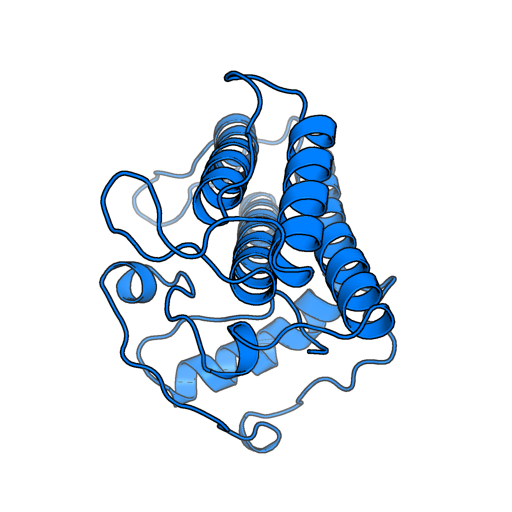3.941 1.00 93.00 197 LEU A CA 1
ATOM 1499 C C . LEU A 1 197 ? -8.673 1.071 14.160 1.00 93.00 197 LEU A C 1
ATOM 1501 O O . LEU A 1 197 ? -9.121 1.262 15.293 1.00 93.00 197 LEU A O 1
ATOM 1505 N N . GLU A 1 198 ? -9.460 0.937 13.097 1.00 92.00 198 GLU A N 1
ATOM 1506 C CA . GLU A 1 198 ? -10.926 0.936 13.162 1.00 92.00 198 GLU A CA 1
ATOM 1507 C C . GLU A 1 198 ? -11.447 -0.230 14.015 1.00 92.00 198 GLU A C 1
ATOM 1509 O O . GLU A 1 198 ? -12.244 -0.021 14.933 1.00 92.00 198 GLU A O 1
ATOM 1514 N N . ASP A 1 199 ? -10.926 -1.436 13.788 1.00 91.00 199 ASP A N 1
ATOM 1515 C CA . ASP A 1 199 ? -11.348 -2.649 14.492 1.00 91.00 199 ASP A CA 1
ATOM 1516 C C . ASP A 1 199 ? -10.986 -2.589 15.989 1.00 91.00 199 ASP A C 1
ATOM 1518 O O . ASP A 1 199 ? -11.726 -3.086 16.835 1.00 91.00 199 ASP A O 1
ATOM 1522 N N . ARG A 1 200 ? -9.864 -1.946 16.348 1.0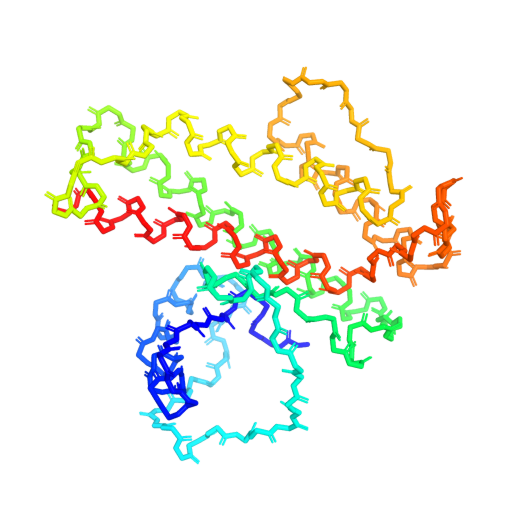0 88.25 200 ARG A N 1
ATOM 1523 C CA . ARG A 1 200 ? -9.393 -1.811 17.743 1.00 88.25 200 ARG A CA 1
ATOM 1524 C C . ARG A 1 200 ? -9.974 -0.614 18.495 1.00 88.25 200 ARG A C 1
ATOM 1526 O O . ARG A 1 200 ? -9.616 -0.413 19.657 1.00 88.25 200 ARG A O 1
ATOM 1533 N N . SER A 1 201 ? -10.792 0.206 17.847 1.00 84.69 201 SER A N 1
ATOM 1534 C CA . SER A 1 201 ? -11.376 1.417 18.442 1.00 84.69 201 SER A CA 1
ATOM 1535 C C . SER A 1 201 ? -12.894 1.449 18.469 1.00 84.69 201 SER A C 1
ATOM 1537 O O . SER A 1 201 ? -13.470 2.447 18.918 1.00 84.69 201 SER A O 1
ATOM 1539 N N . SER A 1 202 ? -13.496 0.371 17.972 1.00 70.69 202 SER A N 1
ATOM 1540 C CA . SER A 1 202 ? -14.921 0.078 18.060 1.00 70.69 202 SER A CA 1
ATOM 1541 C C . SER A 1 202 ? -15.296 -0.468 19.436 1.00 70.69 202 SER A C 1
ATOM 1543 O O . SER A 1 202 ? -14.428 -1.092 20.088 1.00 70.69 202 SER A O 1
#